Protein AF-A0A4Q2JXB4-F1 (afdb_monomer_lite)

Radius of gyration: 32.67 Å; chains: 1; bounding box: 104×64×124 Å

Organism: NCBI:txid2509433

pLDDT: mean 71.4, std 23.82, range [25.56, 98.44]

Sequence (332 aa):
MDVFGEQMRGKAMGSVQPKDYATPGPASSDEAEGASSCAPENAPAAHARRTWKHSLGIGAACFIVYLVVLEAFLAVPQFNDIVQVRPASAFGPVLGLFFGLPGILGCAAANLVSDILHEGATPFMLAGYFVIQIMYNGLPRWAWYAVNRKSARPYPRFDSASKTALYMALALVDSACVNMAVYLFVGASPESGPTFAMRGLNNVWMLLYVGLPLLYVLERSPLTPTAPHWIHVPYRNTTEANLTQRFVITFVVASALLLLGISLAIIFFASGDEESFQTVVYTMYFEVALLTLLFFPTHVRVPAFPGAPLHAPDRGACLRPANIHRTHGNRR

Foldseek 3Di:
DDDDDDDDDDDDDDDDDDDDDDDDDDDDDDDDDDDPPPPPPCPVVVVVVVVVVVLLVLLQVLLVVLLVQQVVQVPPDALDPQDRQRLSLQSLQLSCQFANPSNLLSNLVSVLVVCVVPVPDDPLVSVLSSVLSSQLSHVLNVQQCVVCVVPLASGQDQPDLVSVLSLLVSQLVSLVSSLVSVCVSVVDDPVCVVSSVNSSLSSSLSCQLVVLVVNHVVLQDPDGGDHPPSRPNDDDRDNDDDPRSCVSVVVSVVVVVVLVVQLVVQCVVVPPDSVSSVVSVVVSSVVVVVVCVVPVVPRPPPPPPPDDDPDDDDDDDDDDDDDDDDDDDDDD

Secondary structure (DSSP, 8-state):
----------------------------------------TTHHHHHHHHHHHHHHHHHHHHHHHHHHHHHHHHSSPPSSTT----GGGGHHHHHHHHH-HHHHHHHHHHHHHHHHHHS---HHHHHHHHHHHHHHHHHHHHHHHHHTTT-SS-SS--SSHHHHHHHHHHHHHHHHHHHHHHHHHHT--GGGHHHHHHHHHHHHHHIIIIIHHHHHHHHHSSPPP---TT--SPP----S--HHHHHHHHHHHHHHHHHHHHHHHHHHHSTT-HHHHHHHHHHHHHHHHHHHHHHSSSS---------------------------------

Structure (mmCIF, N/CA/C/O backbone):
data_AF-A0A4Q2JXB4-F1
#
_entry.id   AF-A0A4Q2JXB4-F1
#
loop_
_atom_site.group_PDB
_atom_site.id
_atom_site.type_symbol
_atom_site.label_atom_id
_atom_site.label_alt_id
_atom_site.label_comp_id
_atom_site.label_asym_id
_atom_site.label_entity_id
_atom_site.label_seq_id
_atom_site.pdbx_PDB_ins_code
_atom_site.Cartn_x
_atom_site.Cartn_y
_atom_site.Cartn_z
_atom_site.occupancy
_atom_site.B_iso_or_equiv
_atom_site.auth_seq_id
_atom_site.auth_comp_id
_atom_site.auth_asym_id
_atom_site.auth_atom_id
_atom_site.pdbx_PDB_model_num
ATOM 1 N N . MET A 1 1 ? -81.540 1.777 12.438 1.00 40.44 1 MET A N 1
ATOM 2 C CA . MET A 1 1 ? -81.241 0.437 11.889 1.00 40.44 1 MET A CA 1
ATOM 3 C C . MET A 1 1 ? -79.744 0.240 12.047 1.00 40.44 1 MET A C 1
ATOM 5 O O . MET A 1 1 ? -78.996 0.572 11.148 1.00 40.44 1 MET A O 1
ATOM 9 N N . ASP A 1 2 ? -79.214 0.038 13.244 1.00 30.44 2 ASP A N 1
ATOM 10 C CA . ASP A 1 2 ? -79.586 -0.919 14.288 1.00 30.44 2 ASP A CA 1
ATOM 11 C C . ASP A 1 2 ? -79.281 -2.375 13.892 1.00 30.44 2 ASP A C 1
ATOM 13 O O . ASP A 1 2 ? -79.859 -2.912 12.951 1.00 30.44 2 ASP A O 1
ATOM 17 N N . VAL A 1 3 ? -78.426 -2.952 14.740 1.00 33.16 3 VAL A N 1
ATOM 18 C CA . VAL A 1 3 ? -78.328 -4.338 15.216 1.00 33.16 3 VAL A CA 1
ATOM 19 C C . VAL A 1 3 ? -77.369 -5.362 14.568 1.00 33.16 3 VAL A C 1
ATOM 21 O O . VAL A 1 3 ? -77.441 -5.692 13.390 1.00 33.16 3 VAL A O 1
ATOM 24 N N . PHE A 1 4 ? -76.601 -5.948 15.504 1.00 36.69 4 PHE A N 1
ATOM 25 C CA . PHE A 1 4 ? -75.951 -7.267 15.591 1.00 36.69 4 PHE A CA 1
ATOM 26 C C . PHE A 1 4 ? -74.506 -7.406 15.074 1.00 36.69 4 PHE A C 1
ATOM 28 O O . PHE A 1 4 ? -74.219 -7.159 13.915 1.00 36.69 4 PHE A O 1
ATOM 35 N N . GLY A 1 5 ? -73.540 -7.871 15.874 1.00 30.23 5 GLY A N 1
ATOM 36 C CA . GLY A 1 5 ? -73.627 -8.400 17.235 1.00 30.23 5 GLY A CA 1
ATOM 37 C C . GLY A 1 5 ? -72.288 -8.978 17.705 1.00 30.23 5 GLY A C 1
ATOM 38 O O . GLY A 1 5 ? -71.522 -9.530 16.921 1.00 30.23 5 GLY A O 1
ATOM 39 N N . GLU A 1 6 ? -72.037 -8.813 18.999 1.00 35.06 6 GLU A N 1
ATOM 40 C CA . GLU A 1 6 ? -70.967 -9.411 19.792 1.00 35.06 6 GLU A CA 1
ATOM 41 C C . GLU A 1 6 ? -70.872 -10.937 19.666 1.00 35.06 6 GLU A C 1
ATOM 43 O O . GLU A 1 6 ? -71.874 -11.647 19.731 1.00 35.06 6 GLU A O 1
ATOM 48 N N . GLN A 1 7 ? -69.638 -11.440 19.702 1.00 33.81 7 GLN A N 1
ATOM 49 C CA . GLN A 1 7 ? -69.306 -12.697 20.373 1.00 33.81 7 GLN A CA 1
ATOM 50 C C . GLN A 1 7 ? -67.882 -12.521 20.941 1.00 33.81 7 GLN A C 1
ATOM 52 O O . GLN A 1 7 ? -66.911 -12.475 20.196 1.00 33.81 7 GLN A O 1
ATOM 57 N N . MET A 1 8 ? -67.713 -12.081 22.197 1.00 32.06 8 MET A N 1
ATOM 58 C CA . MET A 1 8 ? -67.674 -12.906 23.421 1.00 32.06 8 MET A CA 1
ATOM 59 C C . MET A 1 8 ? -66.764 -14.139 23.259 1.00 32.06 8 MET A C 1
ATOM 61 O O . MET A 1 8 ? -66.934 -14.903 22.324 1.00 32.06 8 MET A O 1
ATOM 65 N N . ARG A 1 9 ? -65.859 -14.528 24.158 1.00 30.69 9 ARG A N 1
ATOM 66 C CA . ARG A 1 9 ? -65.338 -14.044 25.444 1.00 30.69 9 ARG A CA 1
ATOM 67 C C . ARG A 1 9 ? -64.417 -15.188 25.908 1.00 30.69 9 ARG A C 1
ATOM 69 O O . ARG A 1 9 ? -64.818 -16.342 25.819 1.00 30.69 9 ARG A O 1
ATOM 76 N N . GLY A 1 10 ? -63.266 -14.881 26.501 1.00 28.75 10 GLY A N 1
ATOM 77 C CA . GLY A 1 10 ? -62.733 -15.680 27.615 1.00 28.75 10 GLY A CA 1
ATOM 78 C C . GLY A 1 10 ? -61.795 -16.861 27.318 1.00 28.75 10 GLY A C 1
ATOM 79 O O . GLY A 1 10 ? -62.208 -17.915 26.853 1.00 28.75 10 GLY A O 1
ATOM 80 N N . LYS A 1 11 ? -60.545 -16.706 27.770 1.00 32.72 11 LYS A N 1
ATOM 81 C CA . LYS A 1 11 ? -59.831 -17.598 28.715 1.00 32.72 11 LYS A CA 1
ATOM 82 C C . LYS A 1 11 ? -58.546 -16.856 29.122 1.00 32.72 11 LYS A C 1
ATOM 84 O O . LYS A 1 11 ? -57.650 -16.689 28.312 1.00 32.72 11 LYS A O 1
ATOM 89 N N . ALA A 1 12 ? -58.562 -16.076 30.201 1.00 30.56 12 ALA A N 1
ATOM 90 C CA . ALA A 1 12 ? -58.355 -16.497 31.592 1.00 30.56 12 ALA A CA 1
ATOM 91 C C . ALA A 1 12 ? -56.993 -17.180 31.833 1.00 30.56 12 ALA A C 1
ATOM 93 O O . ALA A 1 12 ? -56.796 -18.337 31.477 1.00 30.56 12 ALA A O 1
ATOM 94 N N . MET A 1 13 ? -56.096 -16.395 32.443 1.00 29.75 13 MET A N 1
ATOM 95 C CA . MET A 1 13 ? -55.191 -16.729 33.553 1.00 29.75 13 MET A CA 1
ATOM 96 C C . MET A 1 13 ? -54.871 -18.212 33.805 1.00 29.75 13 MET A C 1
ATOM 98 O O . MET A 1 13 ? -55.713 -18.975 34.266 1.00 29.75 13 MET A O 1
ATOM 102 N N . GLY A 1 14 ? -53.586 -18.542 33.672 1.00 28.73 14 GLY A N 1
ATOM 103 C CA . GLY A 1 14 ? -52.931 -19.633 34.386 1.00 28.73 14 GLY A CA 1
ATOM 104 C C . GLY A 1 14 ? -51.652 -19.097 35.022 1.00 28.73 14 GLY A C 1
ATOM 105 O O . GLY A 1 14 ? -50.653 -18.889 34.341 1.00 28.73 14 GLY A O 1
ATOM 106 N N . SER A 1 15 ? -51.720 -18.801 36.315 1.00 27.23 15 SER A N 1
ATOM 107 C CA . SER A 1 15 ? -50.607 -18.373 37.154 1.00 27.23 15 SER A CA 1
ATOM 108 C C . SER A 1 15 ? -50.092 -19.551 37.991 1.00 27.23 15 SER A C 1
ATOM 110 O O . SER A 1 15 ? -50.908 -20.363 38.417 1.00 27.23 15 SER A O 1
ATOM 112 N N . VAL A 1 16 ? -48.795 -19.509 38.339 1.00 28.69 16 VAL A N 1
ATOM 113 C CA . VAL A 1 16 ? -48.157 -20.127 39.529 1.00 28.69 16 VAL A CA 1
ATOM 114 C C . VAL A 1 16 ? -47.673 -21.593 39.383 1.00 28.69 16 VAL A C 1
ATOM 116 O O . VAL A 1 16 ? -48.451 -22.527 39.508 1.00 28.69 16 VAL A O 1
ATOM 119 N N . GLN A 1 17 ? -46.354 -21.816 39.229 1.00 29.78 17 GLN A N 1
ATOM 120 C CA . GLN A 1 17 ? -45.463 -22.059 40.384 1.00 29.78 17 GLN A CA 1
ATOM 121 C C . GLN A 1 17 ? -43.950 -22.020 40.051 1.00 29.78 17 GLN A C 1
ATOM 123 O O . GLN A 1 17 ? -43.549 -22.416 38.955 1.00 29.78 17 GLN A O 1
ATOM 128 N N . PRO A 1 18 ? -43.119 -21.538 40.999 1.00 32.41 18 PRO A N 1
ATOM 129 C CA . PRO A 1 18 ? -41.661 -21.464 40.911 1.00 32.41 18 PRO A CA 1
ATOM 130 C C . PRO A 1 18 ? -41.000 -22.761 41.412 1.00 32.41 18 PRO A C 1
ATOM 132 O O . PRO A 1 18 ? -41.516 -23.403 42.318 1.00 32.41 18 PRO A O 1
ATOM 135 N N . LYS A 1 19 ? -39.834 -23.128 40.867 1.00 31.22 19 LYS A N 1
ATOM 136 C CA . LYS A 1 19 ? -38.959 -24.144 41.474 1.00 31.22 19 LYS A CA 1
ATOM 137 C C . LYS A 1 19 ? -37.757 -23.473 42.136 1.00 31.22 19 LYS A C 1
ATOM 139 O O . LYS A 1 19 ? -36.834 -23.036 41.458 1.00 31.22 19 LYS A O 1
ATOM 144 N N . ASP A 1 20 ? -37.875 -23.354 43.452 1.00 28.36 20 ASP A N 1
ATOM 145 C CA . ASP A 1 20 ? -36.898 -23.683 44.493 1.00 28.36 20 ASP A CA 1
ATOM 146 C C . ASP A 1 20 ? -35.443 -23.216 44.335 1.00 28.36 20 ASP A C 1
ATOM 148 O O . ASP A 1 20 ? -34.612 -23.817 43.655 1.00 28.36 20 ASP A O 1
ATOM 152 N N . TYR A 1 21 ? -35.129 -22.182 45.119 1.00 30.33 21 TYR A N 1
ATOM 153 C CA . TYR A 1 21 ? -33.808 -21.940 45.689 1.00 30.33 21 TYR A CA 1
ATOM 154 C C . TYR A 1 21 ? -33.490 -23.011 46.741 1.00 30.33 21 TYR A C 1
ATOM 156 O O . TYR A 1 21 ? -34.297 -23.247 47.639 1.00 30.33 21 TYR A O 1
ATOM 164 N N . ALA A 1 22 ? -32.283 -23.578 46.703 1.00 30.78 22 ALA A N 1
ATOM 165 C CA . ALA A 1 22 ? -31.733 -24.343 47.818 1.00 30.78 22 ALA A CA 1
ATOM 166 C C . ALA A 1 22 ? -30.232 -24.067 47.995 1.00 30.78 22 ALA A C 1
ATOM 168 O O . ALA A 1 22 ? -29.416 -24.370 47.130 1.00 30.78 22 ALA A O 1
ATOM 169 N N . THR A 1 23 ? -29.881 -23.464 49.127 1.00 33.41 23 THR A N 1
ATOM 170 C CA . THR A 1 23 ? -28.639 -23.617 49.920 1.00 33.41 23 THR A CA 1
ATOM 171 C C . THR A 1 23 ? -28.840 -22.802 51.212 1.00 33.41 23 THR A C 1
ATOM 173 O O . THR A 1 23 ? -29.652 -21.874 51.172 1.00 33.41 23 THR A O 1
ATOM 176 N N . PRO A 1 24 ? -28.134 -23.042 52.342 1.00 40.19 24 PRO A N 1
ATOM 177 C CA . PRO A 1 24 ? -27.091 -24.040 52.646 1.00 40.19 24 PRO A CA 1
ATOM 178 C C . PRO A 1 24 ? -27.289 -24.785 54.003 1.00 40.19 24 PRO A C 1
ATOM 180 O O . PRO A 1 24 ? -28.141 -24.423 54.810 1.00 40.19 24 PRO A O 1
ATOM 183 N N . GLY A 1 25 ? -26.453 -25.789 54.302 1.00 25.56 25 GLY A N 1
ATOM 184 C CA . GLY A 1 25 ? -26.348 -26.413 55.635 1.00 25.56 25 GLY A CA 1
ATOM 185 C C . GLY A 1 25 ? -25.117 -27.334 55.779 1.00 25.56 25 GLY A C 1
ATOM 186 O O . GLY A 1 25 ? -24.629 -27.793 54.753 1.00 25.56 25 GLY A O 1
ATOM 187 N N . PRO A 1 26 ? -24.572 -27.550 56.997 1.00 39.06 26 PRO A N 1
ATOM 188 C CA . PRO A 1 26 ? -23.127 -27.446 57.270 1.00 39.06 26 PRO A CA 1
ATOM 189 C C . PRO A 1 26 ? -22.395 -28.755 57.656 1.00 39.06 26 PRO A C 1
ATOM 191 O O . PRO A 1 26 ? -23.029 -29.768 57.928 1.00 39.06 26 PRO A O 1
ATOM 194 N N . ALA A 1 27 ? -21.062 -28.615 57.806 1.00 28.70 27 ALA A N 1
ATOM 195 C CA . ALA A 1 27 ? -20.060 -29.525 58.404 1.00 28.70 27 ALA A CA 1
ATOM 196 C C . ALA A 1 27 ? -19.692 -30.766 57.556 1.00 28.70 27 ALA A C 1
ATOM 198 O O . ALA A 1 27 ? -20.553 -31.372 56.943 1.00 28.70 27 ALA A O 1
ATOM 199 N N . SER A 1 28 ? -18.434 -31.194 57.430 1.00 30.66 28 SER A N 1
ATOM 200 C CA . SER A 1 28 ? -17.301 -31.129 58.358 1.00 30.66 28 SER A CA 1
ATOM 201 C C . SER A 1 28 ? -15.945 -31.140 57.629 1.00 30.66 28 SER A C 1
ATOM 203 O O . SER A 1 28 ? -15.864 -31.315 56.418 1.00 30.66 28 SER A O 1
ATOM 205 N N . SER A 1 29 ? -14.906 -30.886 58.415 1.00 32.59 29 SER A N 1
ATOM 206 C CA . SER A 1 29 ? -13.508 -30.625 58.098 1.00 32.59 29 SER A CA 1
ATOM 207 C C . SER A 1 29 ? -12.685 -31.822 57.597 1.00 32.59 29 SER A C 1
ATOM 209 O O . SER A 1 29 ? -13.079 -32.973 57.754 1.00 32.59 29 SER A O 1
ATOM 211 N N . ASP A 1 30 ? -11.497 -31.450 57.105 1.00 32.06 30 ASP A N 1
ATOM 212 C CA . ASP A 1 30 ? -10.242 -32.212 57.033 1.00 32.06 30 ASP A CA 1
ATOM 213 C C . ASP A 1 30 ? -10.016 -33.089 55.794 1.00 32.06 30 ASP A C 1
ATOM 215 O O . ASP A 1 30 ? -10.491 -34.210 55.700 1.00 32.06 30 ASP A O 1
ATOM 219 N N . GLU A 1 31 ? -9.235 -32.562 54.842 1.00 35.16 31 GLU A N 1
ATOM 220 C CA . GLU A 1 31 ? -7.888 -33.081 54.549 1.00 35.16 31 GLU A CA 1
ATOM 221 C C . GLU A 1 31 ? -7.180 -32.168 53.535 1.00 35.16 31 GLU A C 1
ATOM 223 O O . GLU A 1 31 ? -7.596 -31.981 52.391 1.00 35.16 31 GLU A O 1
ATOM 228 N N . ALA A 1 32 ? -6.098 -31.548 54.000 1.00 38.28 32 ALA A N 1
ATOM 229 C CA . ALA A 1 32 ? -5.095 -30.935 53.155 1.00 38.28 32 ALA A CA 1
ATOM 230 C C . ALA A 1 32 ? -4.128 -32.033 52.710 1.00 38.28 32 ALA A C 1
ATOM 232 O O . ALA A 1 32 ? -3.401 -32.560 53.544 1.00 38.28 32 ALA A O 1
ATOM 233 N N . GLU A 1 33 ? -4.054 -32.323 51.413 1.00 32.06 33 GLU A N 1
ATOM 234 C CA . GLU A 1 33 ? -2.870 -32.964 50.846 1.00 32.06 33 GLU A CA 1
ATOM 235 C C . GLU A 1 33 ? -2.650 -32.530 49.395 1.00 32.06 33 GLU A C 1
ATOM 237 O O . GLU A 1 33 ? -3.577 -32.310 48.615 1.00 32.06 33 GLU A O 1
ATOM 242 N N . GLY A 1 34 ? -1.386 -32.254 49.090 1.00 40.34 34 GLY A N 1
ATOM 243 C CA . GLY A 1 34 ? -0.978 -31.399 47.993 1.00 40.34 34 GLY A CA 1
ATOM 244 C C . GLY A 1 34 ? -1.201 -31.983 46.602 1.00 40.34 34 GLY A C 1
ATOM 245 O O . GLY A 1 34 ? -0.765 -33.080 46.278 1.00 40.34 34 GLY A O 1
ATOM 246 N N . ALA A 1 35 ? -1.727 -31.141 45.720 1.00 33.41 35 ALA A N 1
ATOM 247 C CA . ALA A 1 35 ? -1.454 -31.214 44.296 1.00 33.41 35 ALA A CA 1
ATOM 248 C C . ALA A 1 35 ? -0.882 -29.862 43.865 1.00 33.41 35 ALA A C 1
ATOM 250 O O . ALA A 1 35 ? -1.592 -28.956 43.430 1.00 33.41 35 ALA A O 1
ATOM 251 N N . SER A 1 36 ? 0.436 -29.723 44.025 1.00 41.12 36 SER A N 1
ATOM 252 C CA . SER A 1 36 ? 1.229 -28.749 43.280 1.00 41.12 36 SER A CA 1
ATOM 253 C C . SER A 1 36 ? 1.016 -29.029 41.792 1.00 41.12 36 SER A C 1
ATOM 255 O O . SER A 1 36 ? 1.648 -29.917 41.219 1.00 41.12 36 SER A O 1
ATOM 257 N N . SER A 1 37 ? 0.078 -28.323 41.157 1.00 35.28 37 SER A N 1
ATOM 258 C CA . SER A 1 37 ? -0.015 -28.329 39.704 1.00 35.28 37 SER A CA 1
ATOM 259 C C . SER A 1 37 ? 1.146 -27.487 39.191 1.00 35.28 37 SER A C 1
ATOM 261 O O . SER A 1 37 ? 1.044 -26.264 39.067 1.00 35.28 37 SER A O 1
ATOM 263 N N . CYS A 1 38 ? 2.276 -28.139 38.933 1.00 41.59 38 CYS A N 1
ATOM 264 C CA . CYS A 1 38 ? 3.324 -27.586 38.096 1.00 41.59 38 CYS A CA 1
ATOM 265 C C . CYS A 1 38 ? 2.665 -27.095 36.802 1.00 41.59 38 CYS A C 1
ATOM 267 O O . CYS A 1 38 ? 2.253 -27.891 35.956 1.00 41.59 38 CYS A O 1
ATOM 269 N N . ALA A 1 39 ? 2.525 -25.776 36.664 1.00 49.78 39 ALA A N 1
ATOM 270 C CA . ALA A 1 39 ? 2.248 -25.172 35.375 1.00 49.78 39 ALA A CA 1
ATOM 271 C C . ALA A 1 39 ? 3.330 -25.686 34.413 1.00 49.78 39 ALA A C 1
ATOM 273 O O . ALA A 1 39 ? 4.510 -25.649 34.772 1.00 49.78 39 ALA A O 1
ATOM 274 N N . PRO A 1 40 ? 2.977 -26.223 33.234 1.00 51.12 40 PRO A N 1
ATOM 275 C CA . PRO A 1 40 ? 3.977 -26.835 32.386 1.00 51.12 40 PRO A CA 1
ATOM 276 C C . PRO A 1 40 ? 4.942 -25.743 31.932 1.00 51.12 40 PRO A C 1
ATOM 278 O O . PRO A 1 40 ? 4.550 -24.805 31.237 1.00 51.12 40 PRO A O 1
ATOM 281 N N . GLU A 1 41 ? 6.216 -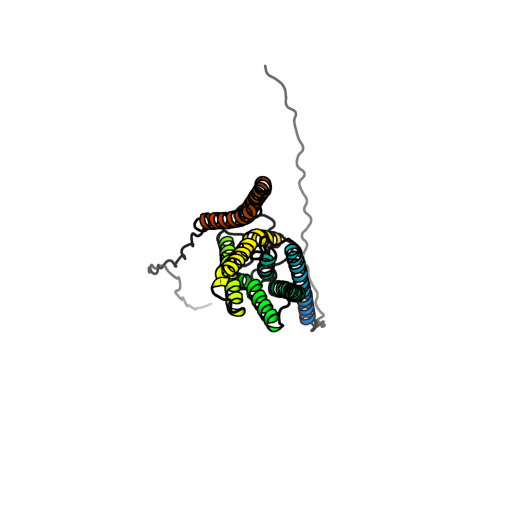25.909 32.281 1.00 50.91 41 GLU A N 1
ATOM 282 C CA . GLU A 1 41 ? 7.374 -25.104 31.857 1.00 50.91 41 GLU A CA 1
ATOM 283 C C . GLU A 1 41 ? 7.437 -24.919 30.320 1.00 50.91 41 GLU A C 1
ATOM 285 O O . GLU A 1 41 ? 8.047 -23.995 29.792 1.00 50.91 41 GLU A O 1
ATOM 290 N N . ASN A 1 42 ? 6.685 -25.744 29.585 1.00 53.53 42 ASN A N 1
ATOM 291 C CA . ASN A 1 42 ? 6.540 -25.737 28.134 1.00 53.53 42 ASN A CA 1
ATOM 292 C C . ASN A 1 42 ? 5.405 -24.849 27.577 1.00 53.53 42 ASN A C 1
ATOM 294 O O . ASN A 1 42 ? 5.306 -24.697 26.353 1.00 53.53 42 ASN A O 1
ATOM 298 N N . ALA A 1 43 ? 4.543 -24.257 28.412 1.00 57.34 43 ALA A N 1
ATOM 299 C CA . ALA A 1 43 ? 3.434 -23.407 27.959 1.00 57.34 43 ALA A CA 1
ATOM 300 C C . ALA A 1 43 ? 3.879 -22.167 27.145 1.00 57.34 43 ALA A C 1
ATOM 302 O O . ALA A 1 43 ? 3.286 -21.919 26.087 1.00 57.34 43 ALA A O 1
ATOM 303 N N . PRO A 1 44 ? 4.945 -21.429 27.528 1.00 64.94 44 PRO A N 1
ATOM 304 C CA . PRO A 1 44 ? 5.428 -20.281 26.754 1.00 64.94 44 PRO A CA 1
ATOM 305 C C . PRO A 1 44 ? 5.966 -20.706 25.382 1.00 64.94 44 PRO A C 1
ATOM 307 O O . PRO A 1 44 ? 5.663 -20.085 24.362 1.00 64.94 44 PRO A O 1
ATOM 310 N N . ALA A 1 45 ? 6.702 -21.821 25.335 1.00 64.75 45 ALA A N 1
ATOM 311 C CA . ALA A 1 45 ? 7.294 -22.359 24.112 1.00 64.75 45 ALA A CA 1
ATOM 312 C C . ALA A 1 45 ? 6.245 -22.941 23.146 1.00 64.75 45 ALA A C 1
ATOM 314 O O . ALA A 1 45 ? 6.421 -22.900 21.926 1.00 64.75 45 ALA A O 1
ATOM 315 N N . ALA A 1 46 ? 5.146 -23.500 23.657 1.00 59.47 46 ALA A N 1
ATOM 316 C CA . ALA A 1 46 ? 4.027 -23.963 22.837 1.00 59.47 46 ALA A CA 1
ATOM 317 C C . ALA A 1 46 ? 3.230 -22.787 22.244 1.00 59.47 46 ALA A C 1
ATOM 319 O O . ALA A 1 46 ? 2.896 -22.808 21.056 1.00 59.47 46 ALA A O 1
ATOM 320 N N . HIS A 1 47 ? 2.988 -21.736 23.034 1.00 61.94 47 HIS A N 1
ATOM 321 C CA . HIS A 1 47 ? 2.312 -20.524 22.570 1.00 61.94 47 HIS A CA 1
ATOM 322 C C . HIS A 1 47 ? 3.138 -19.783 21.507 1.00 61.94 47 HIS A C 1
ATOM 324 O O . HIS A 1 47 ? 2.613 -19.485 20.435 1.00 61.94 47 HIS A O 1
ATOM 330 N N . ALA A 1 48 ? 4.441 -19.597 21.744 1.00 64.62 48 ALA A N 1
ATOM 331 C CA . ALA A 1 48 ? 5.370 -18.973 20.799 1.00 64.62 48 ALA A CA 1
ATOM 332 C C . ALA A 1 48 ? 5.486 -19.744 19.470 1.00 64.62 48 ALA A C 1
ATOM 334 O O . ALA A 1 48 ? 5.503 -19.157 18.389 1.00 64.62 48 ALA A O 1
ATOM 335 N N . ARG A 1 49 ? 5.504 -21.084 19.516 1.00 65.25 49 ARG A N 1
ATOM 336 C CA . ARG A 1 49 ? 5.507 -21.910 18.295 1.00 65.25 49 ARG A CA 1
ATOM 337 C C . ARG A 1 49 ? 4.201 -21.794 17.514 1.00 65.25 49 ARG A C 1
ATOM 339 O O . ARG A 1 49 ? 4.225 -21.803 16.284 1.00 65.25 49 ARG A O 1
ATOM 346 N N . ARG A 1 50 ? 3.060 -21.682 18.200 1.00 75.38 50 ARG A N 1
ATOM 347 C CA . ARG A 1 50 ? 1.749 -21.512 17.557 1.00 75.38 50 ARG A CA 1
ATOM 348 C C . ARG A 1 50 ? 1.622 -20.142 16.892 1.00 75.38 50 ARG A C 1
ATOM 350 O O . ARG A 1 50 ? 1.158 -20.074 15.755 1.00 75.38 50 ARG A O 1
ATOM 357 N N . THR A 1 51 ? 2.070 -19.077 17.554 1.00 79.62 51 THR A N 1
ATOM 358 C CA . THR A 1 51 ? 2.076 -17.720 16.987 1.00 79.62 51 THR A CA 1
ATOM 359 C C . THR A 1 51 ? 3.040 -17.601 15.809 1.00 79.62 51 THR A C 1
ATOM 361 O O . THR A 1 51 ? 2.671 -17.015 14.794 1.00 79.62 51 THR A O 1
ATOM 364 N N . TRP A 1 52 ? 4.213 -18.239 15.873 1.00 82.56 52 TRP A N 1
ATOM 365 C CA . TRP A 1 52 ? 5.154 -18.293 14.750 1.00 82.56 52 TRP A CA 1
ATOM 366 C C . TRP A 1 52 ? 4.581 -19.013 13.524 1.00 82.56 52 TRP A C 1
ATOM 368 O O . TRP A 1 52 ? 4.620 -18.474 12.421 1.00 82.56 52 TRP A O 1
ATOM 378 N N . LYS A 1 53 ? 3.995 -20.206 13.698 1.00 88.25 53 LYS A N 1
ATOM 379 C CA . LYS A 1 53 ? 3.372 -20.956 12.590 1.00 88.25 53 LYS A CA 1
ATOM 380 C C . LYS A 1 53 ? 2.243 -20.168 11.927 1.00 88.25 53 LYS A C 1
ATOM 382 O O . LYS A 1 53 ? 2.147 -20.148 10.706 1.00 88.25 53 LYS A O 1
ATOM 387 N N . HIS A 1 54 ? 1.417 -19.498 12.727 1.00 88.69 54 HIS A N 1
ATOM 388 C CA . HIS A 1 54 ? 0.350 -18.640 12.219 1.00 88.69 54 HIS A CA 1
ATOM 389 C C . HIS A 1 54 ? 0.904 -17.438 11.438 1.00 88.69 54 HIS A C 1
ATOM 391 O O . HIS A 1 54 ? 0.458 -17.156 10.331 1.00 88.69 54 HIS A O 1
ATOM 397 N N . SER A 1 55 ? 1.926 -16.776 11.984 1.00 91.56 55 SER A N 1
ATOM 398 C CA . SER A 1 55 ? 2.647 -15.677 11.336 1.00 91.56 55 SER A CA 1
ATOM 399 C C . SER A 1 55 ? 3.251 -16.103 9.992 1.00 91.56 55 SER A C 1
ATOM 401 O O . SER A 1 55 ? 3.113 -15.392 9.001 1.00 91.56 55 SER A O 1
ATOM 403 N N . LEU A 1 56 ? 3.866 -17.287 9.935 1.00 93.88 56 LEU A N 1
ATOM 404 C CA . LEU A 1 56 ? 4.412 -17.853 8.703 1.00 93.88 56 LEU A CA 1
ATOM 405 C C . LEU A 1 56 ? 3.309 -18.166 7.684 1.00 93.88 56 LEU A C 1
ATOM 407 O O . LEU A 1 56 ? 3.459 -17.844 6.510 1.00 93.88 56 LEU A O 1
ATOM 411 N N . GLY A 1 57 ? 2.186 -18.736 8.134 1.00 96.00 57 GLY A N 1
ATOM 412 C CA . GLY A 1 57 ? 1.028 -19.011 7.282 1.00 96.00 57 GLY A CA 1
ATOM 413 C C . GLY A 1 57 ? 0.448 -17.746 6.646 1.00 96.00 57 GLY A C 1
ATOM 414 O O . GLY A 1 57 ? 0.184 -17.732 5.447 1.00 96.00 57 GLY A O 1
ATOM 415 N N . ILE A 1 58 ? 0.325 -16.657 7.413 1.00 96.19 58 ILE A N 1
ATOM 416 C CA . ILE A 1 58 ? -0.102 -15.356 6.875 1.00 96.19 58 ILE A CA 1
ATOM 417 C C . ILE A 1 58 ? 0.914 -14.822 5.864 1.00 96.19 58 ILE A C 1
ATOM 419 O O . ILE A 1 58 ? 0.520 -14.352 4.799 1.00 96.19 58 ILE A O 1
ATOM 423 N N . GLY A 1 59 ? 2.210 -14.896 6.181 1.00 97.38 59 GLY A N 1
ATOM 424 C CA . GLY A 1 59 ? 3.266 -14.449 5.273 1.00 97.38 59 GLY A CA 1
ATOM 425 C C . GLY A 1 59 ? 3.241 -15.203 3.944 1.00 97.38 59 GLY A C 1
ATOM 426 O O . GLY A 1 59 ? 3.280 -14.575 2.891 1.00 97.38 59 GLY A O 1
ATOM 427 N N . ALA A 1 60 ? 3.078 -16.528 3.986 1.00 97.75 60 ALA A N 1
ATOM 428 C CA . ALA A 1 60 ? 2.941 -17.366 2.798 1.00 97.75 60 ALA A CA 1
ATOM 429 C C . ALA A 1 60 ? 1.679 -17.026 1.988 1.00 97.75 60 ALA A C 1
ATOM 431 O O . ALA A 1 60 ? 1.743 -16.921 0.767 1.00 97.75 60 ALA A O 1
ATOM 432 N N . ALA A 1 61 ? 0.542 -16.790 2.648 1.00 97.06 61 ALA A N 1
ATOM 433 C CA . ALA A 1 61 ? -0.681 -16.373 1.963 1.00 97.06 61 ALA A CA 1
ATOM 434 C C . ALA A 1 61 ? -0.516 -15.006 1.276 1.00 97.06 61 ALA A C 1
ATOM 436 O O . ALA A 1 61 ? -0.897 -14.854 0.119 1.00 97.06 61 ALA A O 1
ATOM 437 N N . CYS A 1 62 ? 0.098 -14.031 1.956 1.00 97.81 62 CYS A N 1
ATOM 438 C CA . CYS A 1 62 ? 0.382 -12.717 1.377 1.00 97.81 62 CYS A CA 1
ATOM 439 C C . CYS A 1 62 ? 1.353 -12.819 0.195 1.00 97.81 62 CYS A C 1
ATOM 441 O O . CYS A 1 62 ? 1.121 -12.175 -0.821 1.00 97.81 62 CYS A O 1
ATOM 443 N N . PHE A 1 63 ? 2.389 -13.658 0.307 1.00 97.94 63 PHE A N 1
ATOM 444 C CA . PHE A 1 63 ? 3.316 -13.956 -0.786 1.00 97.94 63 PHE A CA 1
ATOM 445 C C . PHE A 1 63 ? 2.572 -14.482 -2.018 1.00 97.94 63 PHE A C 1
ATOM 447 O O . PHE A 1 63 ? 2.704 -13.917 -3.097 1.00 97.94 63 PHE A O 1
ATOM 454 N N . ILE A 1 64 ? 1.749 -15.524 -1.851 1.00 97.12 64 ILE A N 1
ATOM 455 C CA . ILE A 1 64 ? 1.029 -16.160 -2.964 1.00 97.12 64 ILE A CA 1
ATOM 456 C C . ILE A 1 64 ? 0.067 -15.169 -3.617 1.00 97.12 64 ILE A C 1
ATOM 458 O O . ILE A 1 64 ? 0.080 -15.021 -4.834 1.00 97.12 64 ILE A O 1
ATOM 462 N N . VAL A 1 65 ? -0.753 -14.476 -2.822 1.00 94.31 65 VAL A N 1
ATOM 463 C CA . VAL A 1 65 ? -1.737 -13.520 -3.349 1.00 94.31 65 VAL A CA 1
ATOM 464 C C . VAL A 1 65 ? -1.044 -12.385 -4.096 1.00 94.31 65 VAL A C 1
ATOM 466 O O . VAL A 1 65 ? -1.454 -12.056 -5.206 1.00 94.31 65 VAL A O 1
ATOM 469 N N . TYR A 1 66 ? 0.010 -11.807 -3.515 1.00 94.62 66 TYR A N 1
ATOM 470 C CA . TYR A 1 66 ? 0.757 -10.731 -4.157 1.00 94.62 66 TYR A CA 1
ATOM 471 C C . TYR A 1 66 ? 1.386 -11.197 -5.470 1.00 94.62 66 TYR A C 1
ATOM 473 O O . TYR A 1 66 ? 1.220 -10.523 -6.481 1.00 94.62 66 TYR A O 1
ATOM 481 N N . LEU A 1 67 ? 2.053 -12.357 -5.467 1.00 92.69 67 LEU A N 1
ATOM 482 C CA . LEU A 1 67 ? 2.709 -12.904 -6.653 1.00 92.69 67 LEU A CA 1
ATOM 483 C C . LEU A 1 67 ? 1.697 -13.190 -7.765 1.00 92.69 67 LEU A C 1
ATOM 485 O O . LEU A 1 67 ? 1.890 -12.740 -8.882 1.00 92.69 67 LEU A O 1
ATOM 489 N N . VAL A 1 68 ? 0.579 -13.857 -7.459 1.00 88.69 68 VAL A N 1
ATOM 490 C CA . VAL A 1 68 ? -0.466 -14.156 -8.454 1.00 88.69 68 VAL A CA 1
ATOM 491 C C . VAL A 1 68 ? -1.009 -12.880 -9.090 1.00 88.69 68 VAL A C 1
ATOM 493 O O . VAL A 1 68 ? -1.157 -12.822 -10.307 1.00 88.69 68 VAL A O 1
ATOM 496 N N . VAL A 1 69 ? -1.301 -11.853 -8.287 1.00 86.06 69 VAL A N 1
ATOM 497 C CA . VAL A 1 69 ? -1.790 -10.571 -8.810 1.00 86.06 69 VAL A CA 1
ATOM 498 C C . VAL A 1 69 ? -0.707 -9.890 -9.642 1.00 86.06 69 VAL A C 1
ATOM 500 O O . VAL A 1 69 ? -1.000 -9.422 -10.736 1.00 86.06 69 VAL A O 1
ATOM 503 N N . LEU A 1 70 ? 0.534 -9.845 -9.158 1.00 86.81 70 LEU A N 1
ATOM 504 C CA . LEU A 1 70 ? 1.648 -9.242 -9.882 1.00 86.81 70 LEU A CA 1
ATOM 505 C C . LEU A 1 70 ? 1.839 -9.902 -11.251 1.00 86.81 70 LEU A C 1
ATOM 507 O O . LEU A 1 70 ? 1.734 -9.214 -12.259 1.00 86.81 70 LEU A O 1
ATOM 511 N N . GLU A 1 71 ? 2.012 -11.220 -11.289 1.00 83.94 71 GLU A N 1
ATOM 512 C CA . GLU A 1 71 ? 2.223 -11.995 -12.517 1.00 83.94 71 GLU A CA 1
ATOM 513 C C . GLU A 1 71 ? 1.046 -11.868 -13.494 1.00 83.94 71 GLU A C 1
ATOM 515 O O . GLU A 1 71 ? 1.241 -11.664 -14.692 1.00 83.94 71 GLU A O 1
ATOM 520 N N . ALA A 1 72 ? -0.196 -11.903 -12.994 1.00 77.25 72 ALA A N 1
ATOM 521 C CA . ALA A 1 72 ? -1.380 -11.741 -13.835 1.00 77.25 72 ALA A CA 1
ATOM 522 C C . ALA A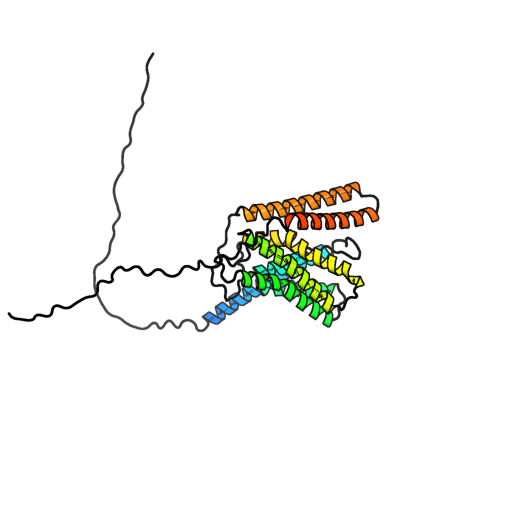 1 72 ? -1.410 -10.383 -14.553 1.00 77.25 72 ALA A C 1
ATOM 524 O O . ALA A 1 72 ? -1.823 -10.314 -15.708 1.00 77.25 72 ALA A O 1
ATOM 525 N N . PHE A 1 73 ? -0.967 -9.310 -13.890 1.00 74.38 73 PHE A N 1
ATOM 526 C CA . PHE A 1 73 ? -0.908 -7.974 -14.488 1.00 74.38 73 PHE A CA 1
ATOM 527 C C . PHE A 1 73 ? 0.393 -7.703 -15.251 1.00 74.38 73 PHE A C 1
ATOM 529 O O . PHE A 1 73 ? 0.400 -6.837 -16.124 1.00 74.38 73 PHE A O 1
ATOM 536 N N . LEU A 1 74 ? 1.465 -8.457 -14.991 1.00 72.31 74 LEU A N 1
ATOM 537 C CA . LEU A 1 74 ? 2.646 -8.469 -15.854 1.00 72.31 74 LEU A CA 1
ATOM 538 C C . LEU A 1 74 ? 2.337 -9.087 -17.224 1.00 72.31 74 LEU A C 1
ATOM 540 O O . LEU A 1 74 ? 2.876 -8.627 -18.226 1.00 72.31 74 LEU A O 1
ATOM 544 N N . ALA A 1 75 ? 1.429 -10.066 -17.276 1.00 63.56 75 ALA A N 1
ATOM 545 C CA . ALA A 1 75 ? 0.985 -10.708 -18.513 1.00 63.56 75 ALA A CA 1
ATOM 546 C C . ALA A 1 75 ? 0.050 -9.840 -19.384 1.00 63.56 75 ALA A C 1
ATOM 548 O O . ALA A 1 75 ? -0.207 -10.191 -20.537 1.00 63.56 75 ALA A O 1
ATOM 549 N N . VAL A 1 76 ? -0.478 -8.725 -18.862 1.00 59.16 76 VAL A N 1
A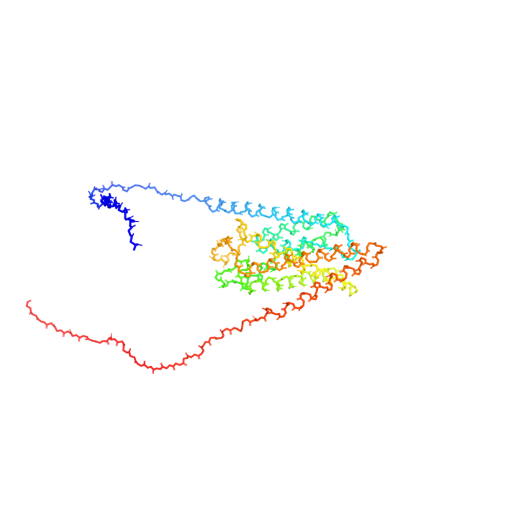TOM 550 C CA . VAL A 1 76 ? -1.301 -7.788 -19.644 1.00 59.16 76 VAL A CA 1
ATOM 551 C C . VAL A 1 76 ? -0.374 -6.887 -20.476 1.00 59.16 76 VAL A C 1
ATOM 553 O O . VAL A 1 76 ? 0.534 -6.285 -19.895 1.00 59.16 76 VAL A O 1
ATOM 556 N N . PRO A 1 77 ? -0.587 -6.759 -21.805 1.00 50.22 77 PRO A N 1
ATOM 557 C CA . PRO A 1 77 ? 0.237 -5.915 -22.669 1.00 50.22 77 PRO A CA 1
ATOM 558 C C . PRO A 1 77 ? 0.374 -4.495 -22.114 1.00 50.22 77 PRO A C 1
ATOM 560 O O . PRO A 1 77 ? -0.609 -3.890 -21.678 1.00 50.22 77 PRO A O 1
ATOM 563 N N . GLN A 1 78 ? 1.602 -3.974 -22.109 1.00 53.31 78 GLN A N 1
ATOM 564 C CA . GLN A 1 78 ? 1.887 -2.625 -21.629 1.00 53.31 78 GLN A CA 1
ATOM 565 C C . GLN A 1 78 ? 1.142 -1.593 -22.490 1.00 53.31 78 GLN A C 1
ATOM 567 O O . GLN A 1 78 ? 1.076 -1.719 -23.709 1.00 53.31 78 GLN A O 1
ATOM 572 N N . PHE A 1 79 ? 0.569 -0.567 -21.854 1.00 45.16 79 PHE A N 1
ATOM 573 C CA . PHE A 1 79 ? -0.196 0.481 -22.545 1.00 45.16 79 PHE A CA 1
ATOM 574 C C . PHE A 1 79 ? 0.709 1.414 -23.377 1.00 45.16 79 PHE A C 1
ATOM 576 O O . PHE A 1 79 ? 0.230 2.120 -24.260 1.00 45.16 79 PHE A O 1
ATOM 583 N N . ASN A 1 80 ? 2.007 1.432 -23.063 1.00 41.59 80 ASN A N 1
ATOM 584 C CA . ASN A 1 80 ? 3.123 2.090 -23.745 1.00 41.59 80 ASN A CA 1
ATOM 585 C C . ASN A 1 80 ? 4.418 1.456 -23.180 1.00 41.59 80 ASN A C 1
ATOM 587 O O . ASN A 1 80 ? 4.388 0.994 -22.034 1.00 41.59 80 ASN A O 1
ATOM 591 N N . ASP A 1 81 ? 5.551 1.526 -23.884 1.00 45.53 81 ASP A N 1
ATOM 592 C CA . ASP A 1 81 ? 6.895 1.127 -23.406 1.00 45.53 81 ASP A CA 1
ATOM 593 C C . ASP A 1 81 ? 7.310 1.818 -22.082 1.00 45.53 81 ASP A C 1
ATOM 595 O O . ASP A 1 81 ? 8.313 1.472 -21.458 1.00 45.53 81 ASP A O 1
ATOM 599 N N . ILE A 1 82 ? 6.535 2.817 -21.637 1.00 44.03 82 ILE A N 1
ATOM 600 C CA . ILE A 1 82 ? 6.805 3.673 -20.476 1.00 44.03 82 ILE A CA 1
ATOM 601 C C . ILE A 1 82 ? 5.859 3.389 -19.287 1.00 44.03 82 ILE A C 1
ATOM 603 O O . ILE A 1 82 ? 6.222 3.665 -18.141 1.00 44.03 82 ILE A O 1
ATOM 607 N N . VAL A 1 83 ? 4.644 2.852 -19.502 1.00 51.06 83 VAL A N 1
ATOM 608 C CA . VAL A 1 83 ? 3.599 2.801 -18.453 1.00 51.06 83 VAL A CA 1
ATOM 609 C C . VAL A 1 83 ? 2.902 1.443 -18.391 1.00 51.06 83 VAL A C 1
ATOM 611 O O . VAL A 1 83 ? 1.996 1.132 -19.165 1.00 51.06 83 VAL A O 1
ATOM 614 N N . GLN A 1 84 ? 3.274 0.655 -17.382 1.00 63.28 84 GLN A N 1
ATOM 615 C CA . GLN A 1 84 ? 2.547 -0.542 -16.974 1.00 63.28 84 GLN A CA 1
ATOM 616 C C . GLN A 1 84 ? 1.672 -0.223 -15.757 1.00 63.28 84 GLN A C 1
ATOM 618 O O . GLN A 1 84 ? 2.179 0.167 -14.702 1.00 63.28 84 GLN A O 1
ATOM 623 N N . VAL A 1 85 ? 0.356 -0.410 -15.884 1.00 66.19 85 VAL A N 1
ATOM 624 C CA . VAL A 1 85 ? -0.566 -0.341 -14.742 1.00 66.19 85 VAL A CA 1
ATOM 625 C C . VAL A 1 85 ? -0.281 -1.538 -13.839 1.00 66.19 85 VAL A C 1
ATOM 627 O O . VAL A 1 85 ? -0.334 -2.679 -14.292 1.00 66.19 85 VAL A O 1
ATOM 630 N N . ARG A 1 86 ? 0.032 -1.300 -12.560 1.00 75.62 86 ARG A N 1
ATOM 631 C CA . ARG A 1 86 ? 0.418 -2.368 -11.614 1.00 75.62 86 ARG A CA 1
ATOM 632 C C . ARG A 1 86 ? -0.512 -2.418 -10.402 1.00 75.62 86 ARG A C 1
ATOM 634 O O . ARG A 1 86 ? -0.126 -1.917 -9.348 1.00 75.62 86 ARG A O 1
ATOM 641 N N . PRO A 1 87 ? -1.692 -3.059 -10.490 1.00 78.19 87 PRO A N 1
ATOM 642 C CA . PRO A 1 87 ? -2.626 -3.199 -9.365 1.00 78.19 87 PRO A CA 1
ATOM 643 C C . PRO A 1 87 ? -2.027 -3.870 -8.127 1.00 78.19 87 PRO A C 1
ATOM 645 O O . PRO A 1 87 ? -2.428 -3.567 -7.002 1.00 78.19 87 PRO A O 1
ATOM 648 N N . ALA A 1 88 ? -1.018 -4.726 -8.320 1.00 85.44 88 ALA A N 1
ATOM 649 C CA . ALA A 1 88 ? -0.262 -5.350 -7.238 1.00 85.44 88 ALA A CA 1
ATOM 650 C C . ALA A 1 88 ? 0.384 -4.333 -6.276 1.00 85.44 88 ALA A C 1
ATOM 652 O O . ALA A 1 88 ? 0.570 -4.650 -5.100 1.00 85.44 88 ALA A O 1
ATOM 653 N N . SER A 1 89 ? 0.667 -3.096 -6.713 1.00 88.50 89 SER A N 1
ATOM 654 C CA . SER A 1 89 ? 1.279 -2.074 -5.851 1.00 88.50 89 SER A CA 1
ATOM 655 C C . SER A 1 89 ? 0.412 -1.703 -4.645 1.00 88.50 89 SER A C 1
ATOM 657 O O . SER A 1 89 ? 0.949 -1.325 -3.611 1.00 88.50 89 SER A O 1
ATOM 659 N N . ALA A 1 90 ? -0.909 -1.904 -4.707 1.00 93.62 90 ALA A N 1
ATOM 660 C CA . ALA A 1 90 ? -1.794 -1.675 -3.567 1.00 93.62 90 ALA A CA 1
ATOM 661 C C . ALA A 1 90 ? -1.718 -2.772 -2.494 1.00 93.62 90 ALA A C 1
ATOM 663 O O . ALA A 1 90 ? -1.957 -2.513 -1.313 1.00 93.62 90 ALA A O 1
ATOM 664 N N . PHE A 1 91 ? -1.422 -4.010 -2.896 1.00 95.69 91 PHE A N 1
ATOM 665 C CA . PHE A 1 91 ? -1.533 -5.175 -2.020 1.00 95.69 91 PHE A CA 1
ATOM 666 C C . PHE A 1 91 ? -0.481 -5.144 -0.919 1.00 95.69 91 PHE A C 1
ATOM 668 O O . PHE A 1 91 ? -0.815 -5.355 0.242 1.00 95.69 91 PHE A O 1
ATOM 675 N N . GLY A 1 92 ? 0.768 -4.834 -1.262 1.00 96.94 92 GLY A N 1
ATOM 676 C CA . GLY A 1 92 ? 1.872 -4.791 -0.304 1.00 96.94 92 GLY A CA 1
ATOM 677 C C . GLY A 1 92 ? 1.598 -3.867 0.893 1.00 96.94 92 GLY A C 1
ATOM 678 O O . GLY A 1 92 ? 1.572 -4.349 2.030 1.00 96.94 92 GLY A O 1
ATOM 679 N N . PRO A 1 93 ? 1.308 -2.575 0.665 1.00 97.94 93 PRO A N 1
ATOM 680 C CA . PRO A 1 93 ? 0.982 -1.634 1.734 1.00 97.94 93 PRO A CA 1
ATOM 681 C C . PRO A 1 93 ? -0.281 -1.994 2.527 1.00 97.94 93 PRO A C 1
ATOM 683 O O . PRO A 1 93 ? -0.292 -1.883 3.755 1.00 97.94 93 PRO A O 1
ATOM 686 N N . VAL A 1 94 ? -1.347 -2.475 1.876 1.00 98.12 94 VAL A N 1
ATOM 687 C CA . VAL A 1 94 ? -2.603 -2.826 2.568 1.00 98.12 94 VAL A CA 1
ATOM 688 C C . VAL A 1 94 ? -2.462 -4.098 3.402 1.00 98.12 94 VAL A C 1
ATOM 690 O O . VAL A 1 94 ? -2.877 -4.129 4.565 1.00 98.12 94 VAL A O 1
ATOM 693 N N . LEU A 1 95 ? -1.841 -5.141 2.850 1.00 98.19 95 LEU A N 1
ATOM 694 C CA . LEU A 1 95 ? -1.570 -6.383 3.571 1.00 98.19 95 LEU A CA 1
ATOM 695 C C . LEU A 1 95 ? -0.546 -6.150 4.687 1.00 98.19 95 LEU A C 1
ATOM 697 O O . LEU A 1 95 ? -0.700 -6.707 5.772 1.00 98.19 95 LEU A O 1
ATOM 701 N N . GLY A 1 96 ? 0.448 -5.282 4.489 1.00 98.00 96 GLY A N 1
ATOM 702 C CA . GLY A 1 96 ? 1.376 -4.866 5.542 1.00 98.00 96 GLY A CA 1
ATOM 703 C C . GLY A 1 96 ? 0.697 -4.073 6.664 1.00 98.00 96 GLY A C 1
ATOM 704 O O . GLY A 1 96 ? 0.929 -4.334 7.852 1.00 98.00 96 GLY A O 1
ATOM 705 N N . LEU A 1 97 ? -0.213 -3.161 6.318 1.00 98.00 97 LEU A N 1
ATOM 706 C CA . LEU A 1 97 ? -1.040 -2.421 7.271 1.00 98.00 97 LEU A CA 1
ATOM 707 C C . LEU A 1 97 ? -1.909 -3.364 8.118 1.00 98.00 97 LEU A C 1
ATOM 709 O O . LEU A 1 97 ? -1.923 -3.236 9.346 1.00 98.00 97 LEU A O 1
ATOM 713 N N . PHE A 1 98 ? -2.581 -4.330 7.488 1.00 97.44 98 PHE A N 1
ATOM 714 C CA . PHE A 1 98 ? -3.519 -5.235 8.156 1.00 97.44 98 PHE A CA 1
ATOM 715 C C . PHE A 1 98 ? -2.822 -6.385 8.905 1.00 97.44 98 PHE A C 1
ATOM 717 O O . PHE A 1 98 ? -3.088 -6.609 10.085 1.00 97.44 98 PHE A O 1
ATOM 724 N N . PHE A 1 99 ? -1.894 -7.095 8.262 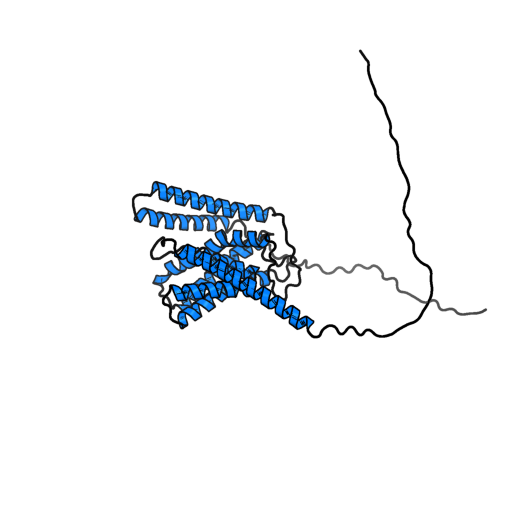1.00 97.31 99 PHE A N 1
ATOM 725 C CA . PHE A 1 99 ? -1.253 -8.302 8.801 1.00 97.31 99 PHE A CA 1
ATOM 726 C C . PHE A 1 99 ? 0.106 -8.067 9.459 1.00 97.31 99 PHE A C 1
ATOM 728 O O . PHE A 1 99 ? 0.614 -8.958 10.142 1.00 97.31 99 PHE A O 1
ATOM 735 N N . GLY A 1 100 ? 0.696 -6.884 9.311 1.00 96.62 100 GLY A N 1
ATOM 736 C CA . GLY A 1 100 ? 1.974 -6.538 9.923 1.00 96.62 100 GLY A CA 1
ATOM 737 C C . GLY A 1 100 ? 3.183 -7.134 9.231 1.00 96.62 100 GLY A C 1
ATOM 738 O O . GLY A 1 100 ? 3.190 -7.279 8.014 1.00 96.62 100 GLY A O 1
ATOM 739 N N . LEU A 1 101 ? 4.220 -7.454 10.014 1.00 96.69 101 LEU A N 1
ATOM 740 C CA . LEU A 1 101 ? 5.483 -7.986 9.487 1.00 96.69 101 LEU A CA 1
ATOM 741 C C . LEU A 1 101 ? 5.288 -9.186 8.541 1.00 96.69 101 LEU A C 1
ATOM 743 O O . LEU A 1 101 ? 5.928 -9.187 7.494 1.00 96.69 101 LEU A O 1
ATOM 747 N N . PRO A 1 102 ? 4.382 -10.147 8.813 1.00 97.38 102 PRO A N 1
ATOM 748 C CA . PRO A 1 102 ? 4.060 -11.207 7.857 1.00 97.38 102 PRO A CA 1
ATOM 749 C C . PRO A 1 102 ? 3.619 -10.702 6.485 1.00 97.38 102 PRO A C 1
ATOM 751 O O . PRO A 1 102 ? 4.129 -11.174 5.474 1.00 97.38 102 PRO A O 1
ATOM 754 N N . GLY A 1 103 ? 2.708 -9.727 6.445 1.00 97.94 103 GLY A N 1
ATOM 755 C CA . GLY A 1 103 ? 2.233 -9.139 5.192 1.00 97.94 103 GLY A CA 1
ATOM 756 C C . GLY A 1 103 ? 3.330 -8.358 4.473 1.00 97.94 103 GLY A C 1
ATOM 757 O O . GLY A 1 103 ? 3.509 -8.527 3.269 1.00 97.94 103 GLY A O 1
ATOM 758 N N . ILE A 1 104 ? 4.112 -7.575 5.225 1.00 98.44 104 ILE A N 1
ATOM 759 C CA . ILE A 1 104 ? 5.238 -6.780 4.711 1.00 98.44 104 ILE A CA 1
ATOM 760 C C . ILE A 1 104 ? 6.265 -7.680 4.024 1.00 98.44 104 ILE A C 1
ATOM 762 O O . ILE A 1 104 ? 6.610 -7.450 2.865 1.00 98.44 104 ILE A O 1
ATOM 766 N N . LEU A 1 105 ? 6.734 -8.704 4.740 1.00 98.31 105 LEU A N 1
ATOM 767 C CA . LEU A 1 105 ? 7.783 -9.603 4.268 1.00 98.31 105 LEU A CA 1
ATOM 768 C C . LEU A 1 105 ? 7.272 -10.555 3.188 1.00 98.31 105 LEU A C 1
ATOM 770 O O . LEU A 1 105 ? 7.988 -10.793 2.224 1.00 98.31 105 LEU A O 1
ATOM 774 N N . GLY A 1 106 ? 6.040 -11.057 3.312 1.00 98.12 106 GLY A N 1
ATOM 775 C CA . GLY A 1 106 ? 5.431 -11.923 2.303 1.00 98.12 106 GLY A CA 1
ATOM 776 C C . GLY A 1 106 ? 5.328 -11.234 0.944 1.00 98.12 106 GLY A C 1
ATOM 777 O O . GLY A 1 106 ? 5.798 -11.774 -0.053 1.00 98.12 106 GLY A O 1
ATOM 778 N N . CYS A 1 107 ? 4.797 -10.008 0.908 1.00 98.19 107 CYS A N 1
ATOM 779 C CA . CYS A 1 107 ? 4.686 -9.247 -0.340 1.00 98.19 107 CYS A CA 1
ATOM 780 C C . CYS A 1 107 ? 6.058 -8.805 -0.875 1.00 98.19 107 CYS A C 1
ATOM 782 O O . CYS A 1 107 ? 6.282 -8.839 -2.079 1.00 98.19 107 CYS A O 1
ATOM 784 N N . ALA A 1 108 ? 6.998 -8.425 0.000 1.00 98.06 108 ALA A N 1
ATOM 785 C CA . ALA A 1 108 ? 8.347 -8.057 -0.431 1.00 98.06 108 ALA A CA 1
ATOM 786 C C . ALA A 1 108 ? 9.111 -9.246 -1.031 1.00 98.06 108 ALA A C 1
ATOM 788 O O . ALA A 1 108 ? 9.780 -9.097 -2.049 1.00 98.06 108 ALA A O 1
ATOM 789 N N . ALA A 1 109 ? 8.978 -10.434 -0.436 1.00 98.00 109 ALA A N 1
ATOM 790 C CA . ALA A 1 109 ? 9.579 -11.653 -0.963 1.00 98.00 109 ALA A CA 1
ATOM 791 C C . ALA A 1 109 ? 8.957 -12.057 -2.306 1.00 98.00 109 ALA A C 1
ATOM 793 O O . ALA A 1 109 ? 9.678 -12.498 -3.194 1.00 98.00 109 ALA A O 1
ATOM 794 N N . ALA A 1 110 ? 7.644 -11.875 -2.477 1.00 96.69 110 ALA A N 1
ATOM 795 C CA . ALA A 1 110 ? 6.978 -12.120 -3.753 1.00 96.69 110 ALA A CA 1
ATOM 796 C C . ALA A 1 110 ? 7.491 -11.180 -4.851 1.00 96.69 110 ALA A C 1
ATOM 798 O O . ALA A 1 110 ? 7.817 -11.649 -5.938 1.00 96.69 110 ALA A O 1
ATOM 799 N N . ASN A 1 111 ? 7.642 -9.884 -4.550 1.00 95.00 111 ASN A N 1
ATOM 800 C CA . ASN A 1 111 ? 8.232 -8.940 -5.499 1.00 95.00 111 ASN A CA 1
ATOM 801 C C . ASN A 1 111 ? 9.667 -9.334 -5.869 1.00 95.00 111 ASN A C 1
ATOM 803 O O . ASN A 1 111 ? 9.988 -9.397 -7.044 1.00 95.00 111 ASN A O 1
ATOM 807 N N . LEU A 1 112 ? 10.498 -9.693 -4.884 1.00 95.94 112 LEU A N 1
ATOM 808 C CA . LEU A 1 112 ? 11.869 -10.148 -5.132 1.00 95.94 112 LEU A CA 1
ATOM 809 C C . LEU A 1 112 ? 11.921 -11.375 -6.055 1.00 95.94 112 LEU A C 1
ATOM 811 O O . LEU A 1 112 ? 12.774 -11.442 -6.935 1.00 95.94 112 LEU A O 1
ATOM 815 N N . VAL A 1 113 ? 11.025 -12.348 -5.864 1.00 95.44 113 VAL A N 1
ATOM 816 C CA . VAL A 1 113 ? 10.938 -13.522 -6.748 1.00 95.44 113 VAL A CA 1
ATOM 817 C C . VAL A 1 113 ? 10.560 -13.104 -8.167 1.00 95.44 113 VAL A C 1
ATOM 819 O O . VAL A 1 113 ? 11.210 -13.551 -9.106 1.00 95.44 113 VAL A O 1
ATOM 822 N N . SER A 1 114 ? 9.577 -12.218 -8.329 1.00 91.38 114 SER A N 1
ATOM 823 C CA . SER A 1 114 ? 9.223 -11.669 -9.643 1.00 91.38 114 SER A CA 1
ATOM 824 C C . SER A 1 114 ? 10.403 -10.937 -10.295 1.00 91.38 114 SER A C 1
ATOM 826 O O . SER A 1 114 ? 10.674 -11.159 -11.473 1.00 91.38 114 SER A O 1
ATOM 828 N N . ASP A 1 115 ? 11.142 -10.115 -9.545 1.00 90.62 115 ASP A N 1
ATOM 829 C CA . ASP A 1 115 ? 12.295 -9.362 -10.060 1.00 90.62 115 ASP A CA 1
ATOM 830 C C . ASP A 1 115 ? 13.423 -10.305 -10.525 1.00 90.62 115 ASP A C 1
ATOM 832 O O . ASP A 1 115 ? 14.051 -10.067 -11.556 1.00 90.62 115 ASP A O 1
ATOM 836 N N . ILE A 1 116 ? 13.649 -11.417 -9.810 1.00 92.81 116 ILE A N 1
ATOM 837 C CA . ILE A 1 116 ? 14.602 -12.469 -10.209 1.00 92.81 116 ILE A CA 1
ATOM 838 C C . ILE A 1 116 ? 14.188 -13.127 -11.532 1.00 92.81 116 ILE A C 1
ATOM 840 O O . ILE A 1 116 ? 15.051 -13.455 -12.345 1.00 92.81 116 ILE A O 1
ATOM 844 N N . LEU A 1 117 ? 12.887 -13.344 -11.739 1.00 89.31 117 LEU A N 1
ATOM 845 C CA . LEU A 1 117 ? 12.366 -14.017 -12.930 1.00 89.31 117 LEU A CA 1
ATOM 846 C C . LEU A 1 117 ? 12.360 -13.114 -14.172 1.00 89.31 117 LEU A C 1
ATOM 848 O O . LEU A 1 117 ? 12.530 -13.627 -15.277 1.00 89.31 117 LEU A O 1
ATOM 852 N N . HIS A 1 118 ? 12.193 -11.797 -14.002 1.00 81.62 118 HIS A N 1
ATOM 853 C CA . HIS A 1 118 ? 11.889 -10.890 -15.115 1.00 81.62 118 HIS A CA 1
ATOM 854 C C . HIS A 1 118 ? 12.917 -9.781 -15.367 1.00 81.62 118 HIS A C 1
ATOM 856 O O . HIS A 1 118 ? 13.088 -9.384 -16.517 1.00 81.62 118 HIS A O 1
ATOM 862 N N . GLU A 1 119 ? 13.599 -9.251 -14.347 1.00 70.00 119 GLU A N 1
ATOM 863 C CA . GLU A 1 119 ? 14.300 -7.962 -14.490 1.00 70.00 119 GLU A CA 1
ATOM 864 C C . GLU A 1 119 ? 15.804 -8.070 -14.797 1.00 70.00 119 GLU A C 1
ATOM 866 O O . GLU A 1 119 ? 16.469 -7.047 -14.941 1.00 70.00 119 GLU A O 1
ATOM 871 N N . GLY A 1 120 ? 16.377 -9.275 -14.924 1.00 70.00 120 GLY A N 1
ATOM 872 C CA . GLY A 1 120 ? 17.808 -9.450 -15.242 1.00 70.00 120 GLY A CA 1
ATOM 873 C C . GLY A 1 120 ? 18.753 -8.685 -14.296 1.00 70.00 120 GLY A C 1
ATOM 874 O O . GLY A 1 120 ? 19.878 -8.344 -14.664 1.00 70.00 120 GLY A O 1
ATOM 875 N N . ALA A 1 121 ? 18.271 -8.359 -13.094 1.00 81.50 121 ALA A N 1
ATOM 876 C CA . ALA A 1 121 ? 18.884 -7.399 -12.195 1.00 81.50 121 ALA A CA 1
ATOM 877 C C . ALA A 1 121 ? 20.106 -7.988 -11.479 1.00 81.50 121 ALA A C 1
ATOM 879 O O . ALA A 1 121 ? 20.165 -9.173 -11.144 1.00 81.50 121 ALA A O 1
ATOM 880 N N . THR A 1 122 ? 21.094 -7.137 -11.192 1.00 89.56 122 THR A N 1
ATOM 881 C CA . THR A 1 122 ? 22.253 -7.553 -10.393 1.00 89.56 122 THR A CA 1
ATOM 882 C C . THR A 1 122 ? 21.831 -7.869 -8.951 1.00 89.56 122 THR A C 1
ATOM 884 O O . THR A 1 122 ? 20.854 -7.299 -8.456 1.00 89.56 122 THR A O 1
ATOM 887 N N . PRO A 1 123 ? 22.586 -8.701 -8.206 1.00 91.94 123 PRO A N 1
ATOM 888 C CA . PRO A 1 123 ? 22.281 -8.981 -6.800 1.00 91.94 123 PRO A CA 1
ATOM 889 C C . PRO A 1 123 ? 22.158 -7.723 -5.924 1.00 91.94 123 PRO A C 1
ATOM 891 O O . PRO A 1 123 ? 21.346 -7.686 -5.003 1.00 91.94 123 PRO A O 1
ATOM 894 N N . PHE A 1 124 ? 22.933 -6.676 -6.228 1.00 91.81 124 PHE A N 1
ATOM 895 C CA . PHE A 1 124 ? 22.843 -5.387 -5.540 1.00 91.81 124 PHE A CA 1
ATOM 896 C C . PHE A 1 124 ? 21.506 -4.682 -5.809 1.00 91.81 124 PHE A C 1
ATOM 898 O O . PHE A 1 124 ? 20.865 -4.205 -4.874 1.00 91.81 124 PHE A O 1
ATOM 905 N N . MET A 1 125 ? 21.064 -4.662 -7.069 1.00 91.75 125 MET A N 1
ATOM 906 C CA . MET A 1 125 ? 19.780 -4.077 -7.466 1.00 91.75 125 MET A CA 1
ATOM 907 C C . MET A 1 125 ? 18.609 -4.812 -6.810 1.00 91.75 125 MET A C 1
ATOM 909 O O . MET A 1 125 ? 17.757 -4.171 -6.199 1.00 91.75 125 MET A O 1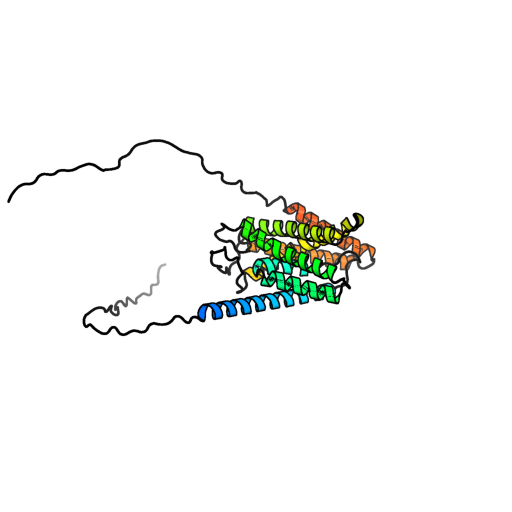
ATOM 913 N N . LEU A 1 126 ? 18.628 -6.149 -6.833 1.00 94.00 126 LEU A N 1
ATOM 914 C CA . LEU A 1 126 ? 17.624 -6.987 -6.170 1.00 94.00 126 LEU A CA 1
ATOM 915 C C . LEU A 1 126 ? 17.545 -6.708 -4.663 1.00 94.00 126 LEU A C 1
ATOM 917 O O . LEU A 1 126 ? 16.455 -6.556 -4.112 1.00 94.00 126 LEU A O 1
ATOM 921 N N . ALA A 1 127 ? 18.693 -6.592 -3.988 1.00 94.94 127 ALA A N 1
ATOM 922 C CA . ALA A 1 127 ? 18.731 -6.261 -2.566 1.00 94.94 127 ALA A CA 1
ATOM 923 C C . ALA A 1 127 ? 18.150 -4.865 -2.283 1.00 94.94 127 ALA A C 1
ATOM 925 O O . ALA A 1 127 ? 17.379 -4.699 -1.335 1.00 94.94 127 ALA A O 1
ATOM 926 N N . GLY A 1 128 ? 18.478 -3.870 -3.111 1.00 95.19 128 GLY A N 1
ATOM 927 C CA . GLY A 1 128 ? 17.930 -2.522 -2.983 1.00 95.19 128 GLY A CA 1
ATOM 928 C C . GLY A 1 128 ? 16.420 -2.473 -3.201 1.00 95.19 128 GLY A C 1
ATOM 929 O O . GLY A 1 128 ? 15.702 -1.935 -2.358 1.00 95.19 128 GLY A O 1
ATOM 930 N N . TYR A 1 129 ? 15.917 -3.092 -4.271 1.00 94.12 129 TYR A N 1
ATOM 931 C CA . TYR A 1 129 ? 14.480 -3.176 -4.546 1.00 94.12 129 TYR A CA 1
ATOM 932 C C . TYR A 1 129 ? 13.722 -3.919 -3.450 1.00 94.12 129 TYR A C 1
ATOM 934 O O . TYR A 1 129 ? 12.674 -3.448 -3.014 1.00 94.12 129 TYR A O 1
ATOM 942 N N . PHE A 1 130 ? 14.288 -4.995 -2.903 1.00 96.56 130 PHE A N 1
ATOM 943 C CA . PHE A 1 130 ? 13.699 -5.703 -1.770 1.00 96.56 130 PHE A CA 1
ATOM 944 C C . PHE A 1 130 ? 13.564 -4.817 -0.520 1.00 96.56 130 PHE A C 1
ATOM 946 O O . PHE A 1 130 ? 12.505 -4.790 0.112 1.00 96.56 130 PHE A O 1
ATOM 953 N N . VAL A 1 131 ? 14.601 -4.047 -0.171 1.00 97.69 131 VAL A N 1
ATOM 954 C CA . VAL A 1 131 ? 14.555 -3.116 0.973 1.00 97.69 131 VAL A CA 1
ATOM 955 C C . VAL A 1 131 ? 13.534 -2.004 0.737 1.00 97.69 131 VAL A C 1
ATOM 957 O O . VAL A 1 131 ? 12.726 -1.711 1.621 1.00 97.69 131 VAL A O 1
ATOM 960 N N . ILE A 1 132 ? 13.521 -1.422 -0.462 1.00 96.69 132 ILE A N 1
ATOM 961 C CA . ILE A 1 132 ? 12.543 -0.403 -0.856 1.00 96.69 132 ILE A CA 1
ATOM 962 C C . ILE A 1 132 ? 11.117 -0.965 -0.771 1.00 96.69 132 ILE A C 1
ATOM 964 O O . ILE A 1 132 ? 10.218 -0.291 -0.267 1.00 96.69 132 ILE A O 1
ATOM 968 N N . GLN A 1 133 ? 10.906 -2.215 -1.182 1.00 97.12 133 GLN A N 1
ATOM 969 C CA . GLN A 1 133 ? 9.607 -2.874 -1.099 1.00 97.12 133 GLN A CA 1
ATOM 970 C C . GLN A 1 133 ? 9.173 -3.115 0.355 1.00 97.12 133 GLN A C 1
ATOM 972 O O . GLN A 1 133 ? 8.004 -2.921 0.683 1.00 97.12 133 GLN A O 1
ATOM 977 N N . ILE A 1 134 ? 10.092 -3.482 1.256 1.00 98.31 134 ILE A N 1
ATOM 978 C CA . ILE A 1 134 ? 9.806 -3.571 2.700 1.00 98.31 134 ILE A CA 1
ATOM 979 C C . ILE A 1 134 ? 9.373 -2.208 3.247 1.00 98.31 134 ILE A C 1
ATOM 981 O O . ILE A 1 134 ? 8.408 -2.138 4.013 1.00 98.31 134 ILE A O 1
ATOM 985 N N . MET A 1 135 ? 10.066 -1.132 2.860 1.00 97.31 135 MET A N 1
ATOM 986 C CA . MET A 1 135 ? 9.714 0.227 3.273 1.00 97.31 135 MET A CA 1
ATOM 987 C C . MET A 1 135 ? 8.314 0.606 2.792 1.00 97.31 135 MET A C 1
ATOM 989 O O . MET A 1 135 ? 7.501 1.031 3.610 1.00 97.31 135 MET A O 1
ATOM 993 N N . TYR A 1 136 ? 8.019 0.381 1.511 1.00 97.31 136 TYR A N 1
ATOM 994 C CA . TYR A 1 136 ? 6.718 0.667 0.905 1.00 97.31 136 TYR A CA 1
ATOM 995 C C . TYR A 1 136 ? 5.586 -0.122 1.575 1.00 97.31 136 TYR A C 1
ATOM 997 O O . TYR A 1 136 ? 4.585 0.429 2.019 1.00 97.31 136 TYR A O 1
ATOM 1005 N N . ASN A 1 137 ? 5.777 -1.426 1.785 1.00 98.19 137 ASN A N 1
ATOM 1006 C CA . ASN A 1 137 ? 4.764 -2.255 2.438 1.00 98.19 137 ASN A CA 1
ATOM 1007 C C . ASN A 1 137 ? 4.542 -1.871 3.916 1.00 98.19 137 ASN A C 1
ATOM 1009 O O . ASN A 1 137 ? 3.477 -2.133 4.483 1.00 98.19 137 ASN A O 1
ATOM 1013 N N . GLY A 1 138 ? 5.566 -1.325 4.578 1.00 97.69 138 GLY A N 1
ATOM 1014 C CA . GLY A 1 138 ? 5.566 -1.064 6.016 1.00 97.69 138 GLY A CA 1
ATOM 1015 C C . GLY A 1 138 ? 5.169 0.354 6.422 1.00 97.69 138 GLY A C 1
ATOM 1016 O O . GLY A 1 138 ? 4.589 0.530 7.498 1.00 97.69 138 GLY A O 1
ATOM 1017 N N . LEU A 1 139 ? 5.435 1.365 5.593 1.00 97.69 139 LEU A N 1
ATOM 1018 C CA . LEU A 1 139 ? 5.258 2.772 5.959 1.00 97.69 139 LEU A CA 1
ATOM 1019 C C . LEU A 1 139 ? 3.824 3.096 6.398 1.00 97.69 139 LEU A C 1
ATOM 1021 O O . LEU A 1 139 ? 3.669 3.655 7.495 1.00 97.69 139 LEU A O 1
ATOM 1025 N N . PRO A 1 140 ? 2.764 2.686 5.672 1.00 97.62 140 PRO A N 1
ATOM 1026 C CA . PRO A 1 140 ? 1.399 2.971 6.103 1.00 97.62 140 PRO A CA 1
ATOM 1027 C C . PRO A 1 140 ? 1.063 2.345 7.452 1.00 97.62 140 PRO A C 1
ATOM 1029 O O . PRO A 1 140 ? 0.370 2.966 8.254 1.00 97.62 140 PRO A O 1
ATOM 1032 N N . ARG A 1 141 ? 1.603 1.159 7.762 1.00 97.25 141 ARG A N 1
ATOM 1033 C CA . ARG A 1 141 ? 1.423 0.511 9.068 1.00 97.25 141 ARG A CA 1
ATOM 1034 C C . ARG A 1 141 ? 1.974 1.371 10.194 1.00 97.25 141 ARG A C 1
ATOM 1036 O O . ARG A 1 141 ? 1.261 1.649 11.162 1.00 97.25 141 ARG A O 1
ATOM 1043 N N . TRP A 1 142 ? 3.249 1.739 10.107 1.00 96.19 142 TRP A N 1
ATOM 1044 C CA . TRP A 1 142 ? 3.915 2.461 11.188 1.00 96.19 142 TRP A CA 1
ATOM 1045 C C . TRP A 1 142 ? 3.264 3.822 11.408 1.00 96.19 142 TRP A C 1
ATOM 1047 O O . TRP A 1 142 ? 2.928 4.161 12.544 1.00 96.19 142 TRP A O 1
ATOM 1057 N N . ALA A 1 143 ? 2.994 4.554 10.328 1.00 97.50 143 ALA A N 1
ATOM 1058 C CA . ALA A 1 143 ? 2.353 5.856 10.403 1.00 97.50 143 ALA A CA 1
ATOM 1059 C C . ALA A 1 143 ? 0.911 5.763 10.934 1.00 97.50 143 ALA A C 1
ATOM 1061 O O . ALA A 1 143 ? 0.537 6.524 11.830 1.00 97.50 143 ALA A O 1
ATOM 1062 N N . TRP A 1 144 ? 0.117 4.788 10.476 1.00 98.06 144 TRP A N 1
ATOM 1063 C CA . TRP A 1 144 ? -1.256 4.592 10.945 1.00 98.06 144 TRP A CA 1
ATOM 1064 C C . TRP A 1 144 ? -1.329 4.380 12.457 1.00 98.06 144 TRP A C 1
ATOM 1066 O O . TRP A 1 144 ? -2.093 5.058 13.153 1.00 98.06 144 TRP A O 1
ATOM 1076 N N . TYR A 1 145 ? -0.536 3.440 12.978 1.00 96.94 145 TYR A N 1
ATOM 1077 C CA . TYR A 1 145 ? -0.536 3.112 14.402 1.00 96.94 145 TYR A CA 1
ATOM 1078 C C . TYR A 1 145 ? 0.148 4.182 15.256 1.00 96.94 145 TYR A C 1
ATOM 1080 O O . TYR A 1 145 ? -0.207 4.316 16.426 1.00 96.94 145 TYR A O 1
ATOM 1088 N N . ALA A 1 146 ? 1.067 4.974 14.698 1.00 96.19 146 ALA A N 1
ATOM 1089 C CA . ALA A 1 146 ? 1.623 6.142 15.377 1.00 96.19 146 ALA A CA 1
ATOM 1090 C C . ALA A 1 146 ? 0.559 7.234 15.575 1.00 96.19 146 ALA A C 1
ATOM 1092 O O . ALA A 1 146 ? 0.362 7.708 16.698 1.00 96.19 146 ALA A O 1
ATOM 1093 N N . VAL A 1 147 ? -0.180 7.577 14.514 1.00 96.94 147 VAL A N 1
ATOM 1094 C CA . VAL A 1 147 ? -1.259 8.579 14.552 1.00 96.94 147 VAL A CA 1
ATOM 1095 C C . VAL A 1 147 ? -2.399 8.123 15.463 1.00 96.94 147 VAL A C 1
ATOM 1097 O O . VAL A 1 147 ? -2.888 8.889 16.292 1.00 96.94 147 VAL A O 1
ATOM 1100 N N . ASN A 1 148 ? -2.790 6.850 15.379 1.00 95.62 148 ASN A N 1
ATOM 1101 C CA . ASN A 1 148 ? -3.919 6.308 16.136 1.00 95.62 148 ASN A CA 1
ATOM 1102 C C . ASN A 1 148 ? -3.534 5.695 17.492 1.00 95.62 148 ASN A C 1
ATOM 1104 O O . ASN A 1 148 ? -4.374 5.046 18.116 1.00 95.62 148 ASN A O 1
ATOM 1108 N N . ARG A 1 149 ? -2.311 5.912 17.997 1.00 93.69 149 ARG A N 1
ATOM 1109 C CA . ARG A 1 149 ? -1.803 5.243 19.214 1.00 93.69 149 ARG A CA 1
ATOM 1110 C C . ARG A 1 149 ? -2.679 5.437 20.458 1.00 93.69 149 ARG A C 1
ATOM 1112 O O . ARG A 1 149 ? -2.730 4.561 21.309 1.00 93.69 149 ARG A O 1
ATOM 1119 N N . LYS A 1 150 ? -3.344 6.595 20.573 1.00 92.31 150 LYS A N 1
ATOM 1120 C CA . LYS A 1 150 ? -4.230 6.955 21.700 1.00 92.31 150 LYS A CA 1
ATOM 1121 C C . LYS A 1 150 ? -5.719 6.815 21.362 1.00 92.31 150 LYS A C 1
ATOM 1123 O O . LYS A 1 150 ? -6.567 7.198 22.160 1.00 92.31 150 LYS A O 1
ATOM 1128 N N . SER A 1 151 ? -6.047 6.334 20.165 1.00 92.56 151 SER A N 1
ATOM 1129 C CA . SER A 1 151 ? -7.431 6.197 19.721 1.00 92.56 151 SER A CA 1
ATOM 1130 C C . SER A 1 151 ? -8.107 5.030 20.434 1.00 92.56 151 SER A C 1
ATOM 1132 O O . SER A 1 151 ? -7.532 3.950 20.548 1.00 92.56 151 SER A O 1
ATOM 1134 N N . ALA A 1 152 ? -9.374 5.204 20.815 1.00 91.44 152 ALA A N 1
ATOM 1135 C CA . ALA A 1 152 ? -10.217 4.102 21.286 1.00 91.44 152 ALA A CA 1
ATOM 1136 C C . ALA A 1 152 ? -10.461 3.032 20.200 1.00 91.44 152 ALA A C 1
ATOM 1138 O O . ALA A 1 152 ? -10.929 1.935 20.494 1.00 91.44 152 ALA A O 1
ATOM 1139 N N . ARG A 1 153 ? -10.175 3.345 18.928 1.00 91.88 153 ARG A N 1
ATOM 1140 C CA . ARG A 1 153 ? -10.313 2.442 17.779 1.00 91.88 153 ARG A CA 1
ATOM 1141 C C . ARG A 1 153 ? -9.043 2.526 16.919 1.00 91.88 153 ARG A C 1
ATOM 1143 O O . ARG A 1 153 ? -9.084 3.179 15.880 1.00 91.88 153 ARG A O 1
ATOM 1150 N N . PRO A 1 154 ? -7.917 1.915 17.318 1.00 94.31 154 PRO A N 1
ATOM 1151 C CA . PRO A 1 154 ? -6.627 2.130 16.655 1.00 94.31 154 PRO A CA 1
ATOM 1152 C C . PRO A 1 154 ? -6.463 1.372 15.328 1.00 94.31 154 PRO A C 1
ATOM 1154 O O . PRO A 1 154 ? -5.598 1.705 14.525 1.00 94.31 154 PRO A O 1
ATOM 1157 N N . TYR A 1 155 ? -7.292 0.357 15.088 1.00 95.19 155 TYR A N 1
ATOM 1158 C CA . TYR A 1 155 ? -7.184 -0.531 13.931 1.00 95.19 155 TYR A CA 1
ATOM 1159 C C . TYR A 1 155 ? -7.493 0.156 12.586 1.00 95.19 155 TYR A C 1
ATOM 1161 O O . TYR A 1 155 ? -8.325 1.076 12.557 1.00 95.19 155 TYR A O 1
ATOM 1169 N N . PRO A 1 156 ? -6.851 -0.298 11.487 1.00 93.75 156 PRO A N 1
ATOM 1170 C CA . PRO A 1 156 ? -7.044 0.232 10.140 1.00 93.75 156 PRO A CA 1
ATOM 1171 C C . PRO A 1 156 ? -8.445 -0.073 9.619 1.00 93.75 156 PRO A C 1
ATOM 1173 O O . PRO A 1 156 ? -8.742 -1.199 9.239 1.00 93.75 156 PRO A O 1
ATOM 1176 N N . ARG A 1 157 ? -9.322 0.934 9.696 1.00 90.56 157 ARG A N 1
ATOM 1177 C CA . ARG A 1 157 ? -10.752 0.855 9.372 1.00 90.56 157 ARG A CA 1
ATOM 1178 C C . ARG A 1 157 ? -11.261 2.203 8.893 1.00 90.56 157 ARG A C 1
ATOM 1180 O O . ARG A 1 157 ? -10.840 3.233 9.424 1.00 90.56 157 ARG A O 1
ATOM 1187 N N . PHE A 1 158 ? -12.249 2.204 8.007 1.00 89.38 158 PHE A N 1
ATOM 1188 C CA . PHE A 1 158 ? -12.877 3.437 7.507 1.00 89.38 158 PHE A CA 1
ATOM 1189 C C . PHE A 1 158 ? -14.076 3.874 8.358 1.00 89.38 158 PHE A C 1
ATOM 1191 O O . PHE A 1 158 ? -15.091 4.337 7.850 1.00 89.38 158 PHE A O 1
ATOM 1198 N N . ASP A 1 159 ? -13.968 3.726 9.683 1.00 87.06 159 ASP A N 1
ATOM 1199 C CA . ASP A 1 159 ? -15.073 4.005 10.606 1.00 87.06 159 ASP A CA 1
ATOM 1200 C C . ASP A 1 159 ? -15.318 5.506 10.861 1.00 87.06 159 ASP A C 1
ATOM 1202 O O . ASP A 1 159 ? -16.297 5.862 11.519 1.00 87.06 159 ASP A O 1
ATOM 1206 N N . SER A 1 160 ? -14.474 6.384 10.313 1.00 88.25 160 SER A N 1
ATOM 1207 C CA . SER A 1 160 ? -14.637 7.837 10.352 1.00 88.25 160 SER A CA 1
ATOM 1208 C C . SER A 1 160 ? -14.016 8.523 9.132 1.00 88.25 160 SER A C 1
ATOM 1210 O O . SER A 1 160 ? -13.109 7.991 8.479 1.00 88.25 160 SER A O 1
ATOM 1212 N N . ALA A 1 161 ? -14.468 9.750 8.852 1.00 87.94 161 ALA A N 1
ATOM 1213 C CA . ALA A 1 161 ? -13.895 10.584 7.796 1.00 87.94 161 ALA A CA 1
ATOM 1214 C C . ALA A 1 161 ? -12.397 10.846 8.030 1.00 87.94 161 ALA A C 1
ATOM 1216 O O . ALA A 1 161 ? -11.606 10.728 7.101 1.00 87.94 161 ALA A O 1
ATOM 1217 N N . SER A 1 162 ? -11.982 11.098 9.277 1.00 89.62 162 SER A N 1
ATOM 1218 C CA . SER A 1 162 ? -10.575 11.351 9.622 1.00 89.62 162 SER A CA 1
ATOM 1219 C C . SER A 1 162 ? -9.664 10.165 9.314 1.00 89.62 162 SER A C 1
ATOM 1221 O O . SER A 1 162 ? -8.549 10.353 8.842 1.00 89.62 162 SER A O 1
ATOM 1223 N N . LYS A 1 163 ? -10.128 8.934 9.548 1.00 92.62 163 LYS A N 1
ATOM 1224 C CA . LYS A 1 163 ? -9.357 7.729 9.219 1.00 92.62 163 LYS A CA 1
ATOM 1225 C C . LYS A 1 163 ? -9.303 7.446 7.728 1.00 92.62 163 LYS A C 1
ATOM 1227 O O . LYS A 1 163 ? -8.285 6.978 7.231 1.00 92.62 163 LYS A O 1
ATOM 1232 N N . THR A 1 164 ? -10.383 7.758 7.022 1.00 91.75 164 THR A N 1
ATOM 1233 C CA . THR A 1 164 ? -10.403 7.680 5.561 1.00 91.75 164 THR A CA 1
ATOM 1234 C C . THR A 1 164 ? -9.416 8.689 4.972 1.00 91.75 164 THR A C 1
ATOM 1236 O O . THR A 1 164 ? -8.564 8.313 4.175 1.00 91.75 164 THR A O 1
ATOM 1239 N N . ALA A 1 165 ? -9.441 9.938 5.443 1.00 90.62 165 ALA A N 1
ATOM 1240 C CA . ALA A 1 165 ? -8.486 10.970 5.047 1.00 90.62 165 ALA A CA 1
ATOM 1241 C C . ALA A 1 165 ? -7.039 10.588 5.399 1.00 90.62 165 ALA A C 1
ATOM 1243 O O . ALA A 1 165 ? -6.143 10.785 4.583 1.00 90.62 165 ALA A O 1
ATOM 1244 N N . LEU A 1 166 ? -6.807 9.985 6.573 1.00 95.50 166 LEU A N 1
ATOM 1245 C CA . LEU A 1 166 ? -5.492 9.464 6.949 1.00 95.50 166 LEU A CA 1
ATOM 1246 C C . LEU A 1 166 ? -5.004 8.413 5.951 1.00 95.50 166 LEU A C 1
ATOM 1248 O O . LEU A 1 166 ? -3.863 8.492 5.518 1.00 95.50 166 LEU A O 1
ATOM 1252 N N . TYR A 1 167 ? -5.848 7.457 5.559 1.00 95.75 167 TYR A N 1
ATOM 1253 C CA . TYR A 1 167 ? -5.470 6.464 4.554 1.00 95.75 167 TYR A CA 1
ATOM 1254 C C . TYR A 1 167 ? -5.101 7.121 3.216 1.00 95.75 167 TYR A C 1
ATOM 1256 O O . TYR A 1 167 ? -4.060 6.801 2.650 1.00 95.75 167 TYR A O 1
ATOM 1264 N N . MET A 1 168 ? -5.912 8.069 2.732 1.00 93.12 168 MET A N 1
ATOM 1265 C CA . MET A 1 168 ? -5.628 8.780 1.478 1.00 93.12 168 MET A CA 1
ATOM 1266 C C . MET A 1 168 ? -4.310 9.563 1.551 1.00 93.12 168 MET A C 1
ATOM 1268 O O . MET A 1 168 ? -3.513 9.520 0.618 1.00 93.12 168 MET A O 1
ATOM 1272 N N . ALA A 1 169 ? -4.045 10.235 2.674 1.00 94.75 169 ALA A N 1
ATOM 1273 C CA . ALA A 1 169 ? -2.784 10.935 2.898 1.00 94.75 169 ALA A CA 1
ATOM 1274 C C . ALA A 1 169 ? -1.594 9.965 2.943 1.00 94.75 169 ALA A C 1
ATOM 1276 O O . ALA A 1 169 ? -0.551 10.248 2.359 1.00 94.75 169 ALA A O 1
ATOM 1277 N N . LEU A 1 170 ? -1.753 8.804 3.586 1.00 96.81 170 LEU A N 1
ATOM 1278 C CA . LEU A 1 170 ? -0.724 7.769 3.601 1.00 96.81 170 LEU A CA 1
ATOM 1279 C C . LEU A 1 170 ? -0.458 7.213 2.205 1.00 96.81 170 LEU A C 1
ATOM 1281 O O . LEU A 1 170 ? 0.701 7.015 1.884 1.00 96.81 170 LEU A O 1
ATOM 1285 N N . ALA A 1 171 ? -1.473 7.040 1.356 1.00 95.19 171 ALA A N 1
ATOM 1286 C CA . ALA A 1 171 ? -1.265 6.602 -0.023 1.00 95.19 171 ALA A CA 1
ATOM 1287 C C . ALA A 1 171 ? -0.389 7.579 -0.829 1.00 95.19 171 ALA A C 1
ATOM 1289 O O . ALA A 1 171 ? 0.493 7.152 -1.574 1.00 95.19 171 ALA A O 1
ATOM 1290 N N . LEU A 1 172 ? -0.593 8.889 -0.642 1.00 93.12 172 LEU A N 1
ATOM 1291 C CA . LEU A 1 172 ? 0.234 9.927 -1.266 1.00 93.12 172 LEU A CA 1
ATOM 1292 C C . LEU A 1 172 ? 1.667 9.920 -0.730 1.00 93.12 172 LEU A C 1
ATOM 1294 O O . LEU A 1 172 ? 2.617 9.914 -1.511 1.00 93.12 172 LEU A O 1
ATOM 1298 N N . VAL A 1 173 ? 1.823 9.918 0.596 1.00 95.19 173 VAL A N 1
ATOM 1299 C CA . VAL A 1 173 ? 3.139 9.961 1.249 1.00 95.19 173 VAL A CA 1
ATOM 1300 C C . VAL A 1 173 ? 3.944 8.708 0.930 1.00 95.19 173 VAL A C 1
ATOM 1302 O O . VAL A 1 173 ? 5.105 8.813 0.554 1.00 95.19 173 VAL A O 1
ATOM 1305 N N . ASP A 1 174 ? 3.328 7.535 1.033 1.00 96.38 174 ASP A N 1
ATOM 1306 C CA . ASP A 1 174 ? 3.972 6.253 0.766 1.00 96.38 174 ASP A CA 1
ATOM 1307 C C . ASP A 1 174 ? 4.443 6.155 -0.689 1.00 96.38 174 ASP A C 1
ATOM 1309 O O . ASP A 1 174 ? 5.598 5.819 -0.954 1.00 96.38 174 ASP A O 1
ATOM 1313 N N . SER A 1 175 ? 3.588 6.568 -1.633 1.00 92.88 175 SER A N 1
ATOM 1314 C CA . SER A 1 175 ? 3.952 6.658 -3.046 1.00 92.88 175 SER A CA 1
ATOM 1315 C C . SER A 1 175 ? 5.126 7.615 -3.290 1.00 92.88 175 SER A C 1
ATOM 1317 O O . SER A 1 175 ? 6.092 7.253 -3.964 1.00 92.88 175 SER A O 1
ATOM 1319 N N . ALA A 1 176 ? 5.094 8.817 -2.709 1.00 90.88 176 ALA A N 1
ATOM 1320 C CA . ALA A 1 176 ? 6.184 9.779 -2.848 1.00 90.88 176 ALA A CA 1
ATOM 1321 C C . ALA A 1 176 ? 7.498 9.243 -2.253 1.00 90.88 176 ALA A C 1
ATOM 1323 O O . ALA A 1 176 ? 8.551 9.351 -2.883 1.00 90.88 176 ALA A O 1
ATOM 1324 N N . CYS A 1 177 ? 7.437 8.623 -1.071 1.00 94.75 177 CYS A N 1
ATOM 1325 C CA . CYS A 1 177 ? 8.593 8.053 -0.388 1.00 94.75 177 CYS A CA 1
ATOM 1326 C C . CYS A 1 177 ? 9.225 6.904 -1.176 1.00 94.75 177 CYS A C 1
ATOM 1328 O O . CYS A 1 177 ? 10.437 6.926 -1.392 1.00 94.75 177 CYS A O 1
ATOM 1330 N N . VAL A 1 178 ? 8.439 5.922 -1.634 1.00 93.44 178 VAL A N 1
ATOM 1331 C CA . VAL A 1 178 ? 8.983 4.791 -2.405 1.00 93.44 178 VAL A CA 1
ATOM 1332 C C . VAL A 1 178 ? 9.562 5.265 -3.733 1.00 93.44 178 VAL A C 1
ATOM 1334 O O . VAL A 1 178 ? 10.624 4.810 -4.147 1.00 93.44 178 VAL A O 1
ATOM 1337 N N . ASN A 1 179 ? 8.904 6.219 -4.390 1.00 90.62 179 ASN A N 1
ATOM 1338 C CA . ASN A 1 179 ? 9.346 6.721 -5.679 1.00 90.62 179 ASN A CA 1
ATOM 1339 C C . ASN A 1 179 ? 10.655 7.513 -5.558 1.00 90.62 179 ASN A C 1
ATOM 1341 O O . ASN A 1 179 ? 11.576 7.302 -6.343 1.00 90.62 179 ASN A O 1
ATOM 1345 N N . MET A 1 180 ? 10.772 8.346 -4.520 1.00 90.38 180 MET A N 1
ATOM 1346 C CA . MET A 1 180 ? 12.021 9.025 -4.177 1.00 90.38 180 MET A CA 1
ATOM 1347 C C . MET A 1 180 ? 13.129 8.023 -3.828 1.00 90.38 180 MET A C 1
ATOM 1349 O O . MET A 1 180 ? 14.255 8.173 -4.291 1.00 90.38 180 MET A O 1
ATOM 1353 N N . ALA A 1 181 ? 12.822 6.979 -3.053 1.00 93.19 181 ALA A N 1
ATOM 1354 C CA . ALA A 1 181 ? 13.800 5.954 -2.694 1.00 93.19 181 ALA A CA 1
ATOM 1355 C C . ALA A 1 181 ? 14.353 5.232 -3.932 1.00 93.19 181 ALA A C 1
ATOM 1357 O O . ALA A 1 181 ? 15.562 5.051 -4.038 1.00 93.19 181 ALA A O 1
ATOM 1358 N N . VAL A 1 182 ? 13.495 4.884 -4.897 1.00 90.88 182 VAL A N 1
ATOM 1359 C CA . VAL A 1 182 ? 13.933 4.281 -6.166 1.00 90.88 182 VAL A CA 1
ATOM 1360 C C . VAL A 1 182 ? 14.742 5.266 -6.999 1.00 90.88 182 VAL A C 1
ATOM 1362 O O . VAL A 1 182 ? 15.774 4.877 -7.534 1.00 90.88 182 VAL A O 1
ATOM 1365 N N . TYR A 1 183 ? 14.316 6.527 -7.088 1.00 88.31 183 TYR A N 1
ATOM 1366 C CA . TYR A 1 183 ? 15.034 7.552 -7.847 1.00 88.31 183 TYR A CA 1
ATOM 1367 C C . TYR A 1 183 ? 16.470 7.715 -7.338 1.00 88.31 183 TYR A C 1
ATOM 1369 O O . TYR A 1 183 ? 17.422 7.663 -8.117 1.00 88.31 183 TYR A O 1
ATOM 1377 N N . LEU A 1 184 ? 16.624 7.832 -6.016 1.00 90.44 184 LEU A N 1
ATOM 1378 C CA . LEU A 1 184 ? 17.924 7.949 -5.359 1.00 90.44 184 LEU A CA 1
ATOM 1379 C C . LEU A 1 184 ? 18.756 6.668 -5.479 1.00 90.44 184 LEU A C 1
ATOM 1381 O O . LEU A 1 184 ? 19.970 6.754 -5.631 1.00 90.44 184 LEU A O 1
ATOM 1385 N N . PHE A 1 185 ? 18.123 5.494 -5.414 1.00 91.81 185 PHE A N 1
ATOM 1386 C CA . PHE A 1 185 ? 18.818 4.210 -5.496 1.00 91.81 185 PHE A CA 1
ATOM 1387 C C . PHE A 1 185 ? 19.342 3.909 -6.905 1.00 91.81 185 PHE A C 1
ATOM 1389 O O . PHE A 1 185 ? 20.477 3.467 -7.055 1.00 91.81 185 PHE A O 1
ATOM 1396 N N . VAL A 1 186 ? 18.532 4.168 -7.934 1.00 87.12 186 VAL A N 1
ATOM 1397 C CA . VAL A 1 186 ? 18.904 3.936 -9.339 1.00 87.12 186 VAL A CA 1
ATOM 1398 C C . VAL A 1 186 ? 19.837 5.037 -9.860 1.00 87.12 186 VAL A C 1
ATOM 1400 O O . VAL A 1 186 ? 20.577 4.807 -10.811 1.00 87.12 186 VAL A O 1
ATOM 1403 N N . GLY A 1 187 ? 19.833 6.224 -9.241 1.00 82.19 187 GLY A N 1
ATOM 1404 C CA . GLY A 1 187 ? 20.639 7.362 -9.691 1.00 82.19 187 GLY A CA 1
ATOM 1405 C C . GLY A 1 187 ? 20.163 7.904 -11.040 1.00 82.19 187 GLY A C 1
ATOM 1406 O O . GLY A 1 187 ? 20.976 8.224 -11.905 1.00 82.19 187 GLY A O 1
ATOM 1407 N N . ALA A 1 188 ? 18.845 7.943 -11.244 1.00 77.75 188 ALA A N 1
ATOM 1408 C CA . ALA A 1 188 ? 18.258 8.246 -12.543 1.00 77.75 188 ALA A CA 1
ATOM 1409 C C . ALA A 1 188 ? 18.511 9.703 -12.977 1.00 77.75 188 ALA A C 1
ATOM 1411 O O . ALA A 1 188 ? 18.565 10.618 -12.153 1.00 77.75 188 ALA A O 1
ATOM 1412 N N . SER A 1 189 ? 18.661 9.925 -14.288 1.00 75.88 189 SER A N 1
ATOM 1413 C CA . SER A 1 189 ? 18.846 11.269 -14.844 1.00 75.88 189 SER A CA 1
ATOM 1414 C C . SER A 1 189 ? 17.571 12.115 -14.680 1.00 75.88 189 SER A C 1
ATOM 1416 O O . SER A 1 189 ? 16.471 11.557 -14.611 1.00 75.88 189 SER A O 1
ATOM 1418 N N . PRO A 1 190 ? 17.663 13.459 -14.679 1.00 67.19 190 PRO A N 1
ATOM 1419 C CA . PRO A 1 190 ? 16.484 14.330 -14.602 1.00 67.19 190 PRO A CA 1
ATOM 1420 C C . PRO A 1 190 ? 15.431 14.060 -15.691 1.00 67.19 190 PRO A C 1
ATOM 1422 O O . PRO A 1 190 ? 14.237 14.241 -15.460 1.00 67.19 190 PRO A O 1
ATOM 1425 N N . GLU A 1 191 ? 15.861 13.572 -16.857 1.00 69.69 191 GLU A N 1
ATOM 1426 C CA . GLU A 1 191 ? 15.004 13.212 -17.997 1.00 69.69 191 GLU A CA 1
ATOM 1427 C C . GLU A 1 191 ? 14.049 12.047 -17.687 1.00 69.69 191 GLU A C 1
ATOM 1429 O O . GLU A 1 191 ? 12.994 11.930 -18.303 1.00 69.69 191 GLU A O 1
ATOM 1434 N N . SER A 1 192 ? 14.359 11.226 -16.677 1.00 75.25 192 SER A N 1
ATOM 1435 C CA . SER A 1 192 ? 13.480 10.152 -16.191 1.00 75.25 192 SER A CA 1
ATOM 1436 C C . SER A 1 192 ? 12.289 10.650 -15.356 1.00 75.25 192 SER A C 1
ATOM 1438 O O . SER A 1 192 ? 11.422 9.857 -14.978 1.00 75.25 192 SER A O 1
ATOM 1440 N N . GLY A 1 193 ? 12.220 11.957 -15.071 1.00 73.00 193 GLY A N 1
ATOM 1441 C CA . GLY A 1 193 ? 11.184 12.586 -14.248 1.00 73.00 193 GLY A CA 1
ATOM 1442 C C . GLY A 1 193 ? 9.745 12.167 -14.591 1.00 73.00 193 GLY A C 1
ATOM 1443 O O . GLY A 1 193 ? 9.014 11.790 -13.671 1.00 73.00 193 GLY A O 1
ATOM 1444 N N . PRO A 1 194 ? 9.322 12.155 -15.871 1.00 74.12 194 PRO A N 1
ATOM 1445 C CA . PRO A 1 194 ? 7.988 11.696 -16.265 1.00 74.12 194 PRO A CA 1
ATOM 1446 C C . PRO A 1 194 ? 7.702 10.235 -15.888 1.00 74.12 194 PRO A C 1
ATOM 1448 O O . PRO A 1 194 ? 6.631 9.942 -15.360 1.00 74.12 194 PRO A O 1
ATOM 1451 N N . THR A 1 195 ? 8.662 9.324 -16.068 1.00 73.94 195 THR A N 1
ATOM 1452 C CA . THR A 1 195 ? 8.515 7.904 -15.699 1.00 73.94 195 THR A CA 1
ATOM 1453 C C . THR A 1 195 ? 8.322 7.741 -14.194 1.00 73.94 195 THR A C 1
ATOM 1455 O O . THR A 1 195 ? 7.425 7.024 -13.745 1.00 73.94 195 THR A O 1
ATOM 1458 N N . PHE A 1 196 ? 9.110 8.460 -13.391 1.00 78.75 196 PHE A N 1
ATOM 1459 C CA . PHE A 1 196 ? 8.954 8.471 -11.937 1.00 78.75 196 PHE A CA 1
ATOM 1460 C C . PHE A 1 196 ? 7.626 9.106 -11.510 1.00 78.75 196 PHE A C 1
ATOM 1462 O O . PHE A 1 196 ? 6.983 8.605 -10.589 1.00 78.75 196 PHE A O 1
ATOM 1469 N N . ALA A 1 197 ? 7.170 10.168 -12.173 1.00 78.00 197 ALA A N 1
ATOM 1470 C CA . ALA A 1 197 ? 5.859 10.753 -11.902 1.00 78.00 197 ALA A CA 1
ATOM 1471 C C . ALA A 1 197 ? 4.730 9.748 -12.185 1.00 78.00 197 ALA A C 1
ATOM 1473 O O . ALA A 1 197 ? 3.860 9.554 -11.336 1.00 78.00 197 ALA A O 1
ATOM 1474 N N . MET A 1 198 ? 4.786 9.040 -13.317 1.00 75.88 198 MET A N 1
ATOM 1475 C CA . MET A 1 198 ? 3.801 8.016 -13.680 1.00 75.88 198 MET A CA 1
ATOM 1476 C C . MET A 1 198 ? 3.811 6.827 -12.718 1.00 75.88 198 MET A C 1
ATOM 1478 O O . MET A 1 198 ? 2.746 6.378 -12.291 1.00 75.88 198 MET A O 1
ATOM 1482 N N . ARG A 1 199 ? 4.992 6.361 -12.294 1.00 81.25 199 ARG A N 1
ATOM 1483 C CA . ARG A 1 199 ? 5.129 5.333 -11.249 1.00 81.25 199 ARG A CA 1
ATOM 1484 C C . ARG A 1 199 ? 4.490 5.785 -9.934 1.00 81.25 199 ARG A C 1
ATOM 1486 O O . ARG A 1 199 ? 3.727 5.029 -9.328 1.00 81.25 199 ARG A O 1
ATOM 1493 N N . GLY A 1 200 ? 4.773 7.015 -9.508 1.00 83.81 200 GLY A N 1
ATOM 1494 C CA . GLY A 1 200 ? 4.177 7.610 -8.315 1.00 83.81 200 GLY A CA 1
ATOM 1495 C C . GLY A 1 200 ? 2.649 7.693 -8.411 1.00 83.81 200 GLY A C 1
ATOM 1496 O O . GLY A 1 200 ? 1.939 7.253 -7.505 1.00 83.81 200 GLY A O 1
ATOM 1497 N N . LEU A 1 201 ? 2.119 8.183 -9.531 1.00 83.50 201 LEU A N 1
ATOM 1498 C CA . LEU A 1 201 ? 0.675 8.262 -9.764 1.00 83.50 201 LEU A CA 1
ATOM 1499 C C . LEU A 1 201 ? 0.017 6.879 -9.765 1.00 83.50 201 LEU A C 1
ATOM 1501 O O . LEU A 1 201 ? -1.000 6.702 -9.096 1.00 83.50 201 LEU A O 1
ATOM 1505 N N . ASN A 1 202 ? 0.625 5.880 -10.414 1.00 84.62 202 ASN A N 1
ATOM 1506 C CA . ASN A 1 202 ? 0.138 4.500 -10.379 1.00 84.62 202 ASN A CA 1
ATOM 1507 C C . ASN A 1 202 ? 0.016 3.992 -8.935 1.00 84.62 202 ASN A C 1
ATOM 1509 O O . ASN A 1 202 ? -1.029 3.474 -8.554 1.00 84.62 202 ASN A O 1
ATOM 1513 N N . ASN A 1 203 ? 1.042 4.179 -8.105 1.00 90.12 203 ASN A N 1
ATOM 1514 C CA . ASN A 1 203 ? 1.008 3.737 -6.709 1.00 90.12 203 ASN A CA 1
ATOM 1515 C C . ASN A 1 203 ? -0.118 4.403 -5.909 1.00 90.12 203 ASN A C 1
ATOM 1517 O O . ASN A 1 203 ? -0.825 3.721 -5.167 1.00 90.12 203 ASN A O 1
ATOM 1521 N N . VAL A 1 204 ? -0.328 5.711 -6.091 1.00 89.31 204 VAL A N 1
ATOM 1522 C CA . VAL A 1 204 ? -1.448 6.421 -5.455 1.00 89.31 204 VAL A CA 1
ATOM 1523 C C . VAL A 1 204 ? -2.773 5.824 -5.914 1.00 89.31 204 VAL A C 1
ATOM 1525 O O . VAL A 1 204 ? -3.624 5.492 -5.091 1.00 89.31 204 VAL A O 1
ATOM 1528 N N . TRP A 1 205 ? -2.959 5.657 -7.219 1.00 85.44 205 TRP A N 1
ATOM 1529 C CA . TRP A 1 205 ? -4.236 5.216 -7.771 1.00 85.44 205 TRP A CA 1
ATOM 1530 C C . TRP A 1 205 ? -4.577 3.801 -7.392 1.00 85.44 205 TRP A C 1
ATOM 1532 O O . TRP A 1 205 ? -5.707 3.550 -6.989 1.00 85.44 205 TRP A O 1
ATOM 1542 N N . MET A 1 206 ? -3.615 2.889 -7.446 1.00 88.12 206 MET A N 1
ATOM 1543 C CA . MET A 1 206 ? -3.859 1.522 -7.020 1.00 88.12 206 MET A CA 1
ATOM 1544 C C . MET A 1 206 ? -4.189 1.491 -5.526 1.00 88.12 206 MET A C 1
ATOM 1546 O O . MET A 1 206 ? -5.139 0.820 -5.130 1.00 88.12 206 MET A O 1
ATOM 1550 N N . LEU A 1 207 ? -3.522 2.282 -4.681 1.00 92.00 207 LEU A N 1
ATOM 1551 C CA . LEU A 1 207 ? -3.876 2.353 -3.259 1.00 92.00 207 LEU A CA 1
ATOM 1552 C C . LEU A 1 207 ? -5.284 2.904 -3.003 1.00 92.00 207 LEU A C 1
ATOM 1554 O O . LEU A 1 207 ? -5.930 2.468 -2.046 1.00 92.00 207 LEU A O 1
ATOM 1558 N N . LEU A 1 208 ? -5.781 3.812 -3.844 1.00 90.00 208 LEU A N 1
ATOM 1559 C CA . LEU A 1 208 ? -7.143 4.339 -3.744 1.00 90.00 208 LEU A CA 1
ATOM 1560 C C . LEU A 1 208 ? -8.185 3.371 -4.325 1.00 90.00 208 LEU A C 1
ATOM 1562 O O . LEU A 1 208 ? -9.141 3.027 -3.639 1.00 90.00 208 LEU A O 1
ATOM 1566 N N . TYR A 1 209 ? -8.000 2.898 -5.553 1.00 85.31 209 TYR A N 1
ATOM 1567 C CA . TYR A 1 209 ? -9.000 2.112 -6.283 1.00 85.31 209 TYR A CA 1
ATOM 1568 C C . TYR A 1 209 ? -8.978 0.620 -5.960 1.00 85.31 209 TYR A C 1
ATOM 1570 O O . TYR A 1 209 ? -10.019 -0.028 -6.005 1.00 85.31 209 TYR A O 1
ATOM 1578 N N . VAL A 1 210 ? -7.820 0.072 -5.601 1.00 87.31 210 VAL A N 1
ATOM 1579 C CA . VAL A 1 210 ? -7.661 -1.338 -5.213 1.00 87.31 210 VAL A CA 1
ATOM 1580 C C . VAL A 1 210 ? -7.475 -1.449 -3.705 1.00 87.31 210 VAL A C 1
ATOM 1582 O O . VAL A 1 210 ? -8.089 -2.297 -3.058 1.00 87.31 210 VAL A O 1
ATOM 1585 N N . GLY A 1 211 ? -6.681 -0.556 -3.116 1.00 92.56 211 GLY A N 1
ATOM 1586 C CA . GLY A 1 211 ? -6.351 -0.623 -1.700 1.00 92.56 211 GLY A CA 1
ATOM 1587 C C . GLY A 1 211 ? -7.518 -0.291 -0.761 1.00 92.56 211 GLY A C 1
ATOM 1588 O O . GLY A 1 211 ? -7.701 -1.001 0.229 1.00 92.56 211 GLY A O 1
ATOM 1589 N N . LEU A 1 212 ? -8.356 0.714 -1.073 1.00 91.44 212 LEU A N 1
ATOM 1590 C CA . LEU A 1 212 ? -9.555 1.009 -0.265 1.00 91.44 212 LEU A CA 1
ATOM 1591 C C . LEU A 1 212 ? -10.535 -0.180 -0.257 1.00 91.44 212 LEU A C 1
ATOM 1593 O O . LEU A 1 212 ? -10.896 -0.619 0.841 1.00 91.44 212 LEU A O 1
ATOM 1597 N N . PRO A 1 213 ? -10.947 -0.759 -1.410 1.00 89.00 213 PRO A N 1
ATOM 1598 C CA . PRO A 1 213 ? -11.797 -1.948 -1.399 1.00 89.00 213 PRO A CA 1
ATOM 1599 C C . PRO A 1 213 ? -11.146 -3.141 -0.702 1.00 89.00 213 PRO A C 1
ATOM 1601 O O . PRO A 1 213 ? -11.815 -3.818 0.077 1.00 89.00 213 PRO A O 1
ATOM 1604 N N . LEU A 1 214 ? -9.846 -3.375 -0.913 1.00 93.12 214 LEU A N 1
ATOM 1605 C CA . LEU A 1 214 ? -9.129 -4.474 -0.267 1.00 93.12 214 LEU A CA 1
ATOM 1606 C C . LEU A 1 214 ? -9.146 -4.336 1.259 1.00 93.12 214 LEU A C 1
ATOM 1608 O O . LEU A 1 214 ? -9.515 -5.283 1.954 1.00 93.12 214 LEU A O 1
ATOM 1612 N N . LEU A 1 215 ? -8.810 -3.160 1.797 1.00 93.94 215 LEU A N 1
ATOM 1613 C CA . LEU A 1 215 ? -8.835 -2.933 3.242 1.00 93.94 215 LEU A CA 1
ATOM 1614 C C . LEU A 1 215 ? -10.258 -3.039 3.805 1.00 93.94 215 LEU A C 1
ATOM 1616 O O . LEU A 1 215 ? -10.447 -3.578 4.894 1.00 93.94 215 LEU A O 1
ATOM 1620 N N . TYR A 1 216 ? -11.263 -2.584 3.056 1.00 90.69 216 TYR A N 1
ATOM 1621 C CA . TYR A 1 216 ? -12.662 -2.740 3.442 1.00 90.69 216 TYR A CA 1
ATOM 1622 C C . TYR A 1 216 ? -13.091 -4.211 3.506 1.00 90.69 216 TYR A C 1
ATOM 1624 O O . TYR A 1 216 ? -13.717 -4.618 4.482 1.00 90.69 216 TYR A O 1
ATOM 1632 N N . VAL A 1 217 ? -12.721 -5.030 2.518 1.00 89.88 217 VAL A N 1
ATOM 1633 C CA . VAL A 1 217 ? -12.993 -6.477 2.530 1.00 89.88 217 VAL A CA 1
ATOM 1634 C C . VAL A 1 217 ? -12.274 -7.155 3.697 1.00 89.88 217 VAL A C 1
ATOM 1636 O O . VAL A 1 217 ? -12.881 -7.958 4.404 1.00 89.88 217 VAL A O 1
ATOM 1639 N N . LEU A 1 218 ? -11.013 -6.800 3.957 1.00 92.12 218 LEU A N 1
ATOM 1640 C CA . LEU A 1 218 ? -10.252 -7.337 5.087 1.00 92.12 218 LEU A CA 1
ATOM 1641 C C . LEU A 1 218 ? -10.888 -6.968 6.432 1.00 92.12 218 LEU A C 1
ATOM 1643 O O . LEU A 1 218 ? -11.034 -7.840 7.286 1.00 92.12 218 LEU A O 1
ATOM 1647 N N . GLU A 1 219 ? -11.340 -5.722 6.605 1.00 89.25 219 GLU A N 1
ATOM 1648 C CA . GLU A 1 219 ? -12.070 -5.273 7.800 1.00 89.25 219 GLU A CA 1
ATOM 1649 C C . GLU A 1 219 ? -13.345 -6.098 8.053 1.00 89.25 219 GLU A C 1
ATOM 1651 O O . GLU A 1 219 ? -13.718 -6.303 9.207 1.00 89.25 219 GLU A O 1
ATOM 1656 N N . ARG A 1 220 ? -14.006 -6.563 6.987 1.00 86.12 220 ARG A N 1
ATOM 1657 C CA . ARG A 1 220 ? -15.246 -7.359 7.029 1.00 86.12 220 ARG A CA 1
ATOM 1658 C C . ARG A 1 220 ? -15.007 -8.852 7.182 1.00 86.12 220 ARG A C 1
ATOM 1660 O O . ARG A 1 220 ? -15.919 -9.587 7.556 1.00 86.12 220 ARG A O 1
ATOM 1667 N N . SER A 1 221 ? -13.809 -9.304 6.844 1.00 89.00 221 SER A N 1
ATOM 1668 C CA . SER A 1 221 ? -13.440 -10.708 6.899 1.00 89.00 221 SER A CA 1
ATOM 1669 C C . SER A 1 221 ? -13.368 -11.200 8.354 1.00 89.00 221 SER A C 1
ATOM 1671 O O . SER A 1 221 ? -13.235 -10.399 9.281 1.00 89.00 221 SER A O 1
ATOM 1673 N N . PRO A 1 222 ? -13.410 -12.520 8.601 1.00 87.12 222 PRO A N 1
ATOM 1674 C CA . PRO A 1 222 ? -13.162 -13.074 9.933 1.00 87.12 222 PRO A CA 1
ATOM 1675 C C . PRO A 1 222 ? -11.695 -12.933 10.387 1.00 87.12 222 PRO A C 1
ATOM 1677 O O . PRO A 1 222 ? -11.358 -13.352 11.493 1.00 87.12 222 PRO A O 1
ATOM 1680 N N . LEU A 1 223 ? -10.812 -12.375 9.550 1.00 90.25 223 LEU A N 1
ATOM 1681 C CA . LEU A 1 223 ? -9.389 -12.243 9.838 1.00 90.25 223 LEU A CA 1
ATOM 1682 C C . LEU A 1 223 ? -9.138 -11.117 10.844 1.00 90.25 223 LEU A C 1
ATOM 1684 O O . LEU A 1 223 ? -9.755 -10.055 10.806 1.00 90.25 223 LEU A O 1
ATOM 1688 N N . THR A 1 224 ? -8.188 -11.342 11.747 1.00 89.88 224 THR A N 1
ATOM 1689 C CA . THR A 1 224 ? -7.814 -10.363 12.769 1.00 89.88 224 THR A CA 1
ATOM 1690 C C . THR A 1 224 ? -6.577 -9.578 12.336 1.00 89.88 224 THR A C 1
ATOM 1692 O O . THR A 1 224 ? -5.556 -10.210 12.044 1.00 89.88 224 THR A O 1
ATOM 1695 N N . PRO A 1 225 ? -6.605 -8.232 12.354 1.00 92.12 225 PRO A N 1
ATOM 1696 C CA . PRO A 1 225 ? -5.420 -7.440 12.074 1.00 92.12 225 PRO A CA 1
ATOM 1697 C C . PRO A 1 225 ? -4.336 -7.676 13.129 1.00 92.12 225 PRO A C 1
ATOM 1699 O O . PRO A 1 225 ? -4.605 -7.680 14.335 1.00 92.12 225 PRO A O 1
ATOM 1702 N N . THR A 1 226 ? -3.088 -7.784 12.688 1.00 92.56 226 THR A N 1
ATOM 1703 C CA . THR A 1 226 ? -1.934 -7.911 13.579 1.00 92.56 226 THR A CA 1
ATOM 1704 C C . THR A 1 226 ? -1.520 -6.522 14.047 1.00 92.56 226 THR A C 1
ATOM 1706 O O . THR A 1 226 ? -0.802 -5.816 13.340 1.00 92.56 226 THR A O 1
ATOM 1709 N N . ALA A 1 227 ? -1.933 -6.096 15.238 1.00 91.44 227 ALA A N 1
ATOM 1710 C CA . ALA A 1 227 ? -1.491 -4.815 15.793 1.00 91.44 227 ALA A CA 1
ATOM 1711 C C . ALA A 1 227 ? -0.067 -4.895 16.387 1.00 91.44 227 ALA A C 1
ATOM 1713 O O . ALA A 1 227 ? 0.383 -5.975 16.772 1.00 91.44 227 ALA A O 1
ATOM 1714 N N . PRO A 1 228 ? 0.670 -3.772 16.464 1.00 93.12 228 PRO A N 1
ATOM 1715 C CA . PRO A 1 228 ? 1.896 -3.698 17.254 1.00 93.12 228 PRO A CA 1
ATOM 1716 C C . PRO A 1 228 ? 1.656 -4.000 18.740 1.00 93.12 228 PRO A C 1
ATOM 1718 O O . PRO A 1 228 ? 0.575 -3.734 19.262 1.00 93.12 228 PRO A O 1
ATOM 1721 N N . HIS A 1 229 ? 2.688 -4.478 19.442 1.00 90.75 229 HIS A N 1
ATOM 1722 C CA . HIS A 1 229 ? 2.582 -4.931 20.837 1.00 90.75 229 HIS A CA 1
ATOM 1723 C C . HIS A 1 229 ? 2.135 -3.844 21.835 1.00 90.75 229 HIS A C 1
ATOM 1725 O O . HIS A 1 229 ? 1.643 -4.164 22.912 1.00 90.75 229 HIS A O 1
ATOM 1731 N N . TRP A 1 230 ? 2.311 -2.564 21.496 1.00 91.38 230 TRP A N 1
ATOM 1732 C CA . TRP A 1 230 ? 1.902 -1.421 22.322 1.00 91.38 230 TRP A CA 1
ATOM 1733 C C . TRP A 1 230 ? 0.421 -1.041 22.167 1.00 91.38 230 TRP A C 1
ATOM 1735 O O . TRP A 1 230 ? -0.049 -0.103 22.807 1.00 91.38 230 TRP A O 1
ATOM 1745 N N . ILE A 1 231 ? -0.324 -1.723 21.295 1.00 92.56 231 ILE A N 1
ATOM 1746 C CA . ILE A 1 231 ? -1.767 -1.540 21.154 1.00 92.56 231 ILE A CA 1
ATOM 1747 C C . ILE A 1 231 ? -2.475 -2.583 22.017 1.00 92.56 231 ILE A C 1
ATOM 1749 O O . ILE A 1 231 ? -2.514 -3.761 21.679 1.00 92.56 231 ILE A O 1
ATOM 1753 N N . HIS A 1 232 ? -3.065 -2.129 23.122 1.00 89.56 232 HIS A N 1
ATOM 1754 C CA . HIS A 1 232 ? -3.764 -2.996 24.082 1.00 89.56 232 HIS A CA 1
ATOM 1755 C C . HIS A 1 232 ? -5.286 -3.035 23.892 1.00 89.56 232 HIS A C 1
ATOM 1757 O O . HIS A 1 232 ? -5.985 -3.755 24.600 1.00 89.56 232 HIS A O 1
ATOM 1763 N N . VAL A 1 233 ? -5.820 -2.258 22.947 1.00 90.94 233 VAL A N 1
ATOM 1764 C CA . VAL A 1 233 ? -7.255 -2.252 22.644 1.00 90.94 233 VAL A CA 1
ATOM 1765 C C . VAL A 1 233 ? -7.602 -3.547 21.909 1.00 90.94 233 VAL A C 1
ATOM 1767 O O . VAL A 1 233 ? -7.004 -3.785 20.864 1.00 90.94 233 VAL A O 1
ATOM 1770 N N . PRO A 1 234 ? -8.556 -4.368 22.383 1.00 89.25 234 PRO A N 1
ATOM 1771 C CA . PRO A 1 234 ? -8.931 -5.594 21.691 1.00 89.25 234 PRO A CA 1
ATOM 1772 C C . PRO A 1 234 ? -9.596 -5.289 20.344 1.00 89.25 234 PRO A C 1
ATOM 1774 O O . PRO A 1 234 ? -10.405 -4.364 20.218 1.00 89.25 234 PRO A O 1
ATOM 1777 N N . TYR A 1 235 ? -9.279 -6.092 19.327 1.00 89.88 235 TYR A N 1
ATOM 1778 C CA . TYR A 1 235 ? -9.945 -5.998 18.034 1.00 89.88 235 TYR A CA 1
ATOM 1779 C C . TYR A 1 235 ? -11.388 -6.491 18.148 1.00 89.88 235 TYR A C 1
ATOM 1781 O O . TYR A 1 235 ? -11.648 -7.593 18.630 1.00 89.88 235 TYR A O 1
ATOM 1789 N N . ARG A 1 236 ? -12.331 -5.682 17.658 1.00 86.88 236 ARG A N 1
ATOM 1790 C CA . ARG A 1 236 ? -13.737 -6.061 17.527 1.00 86.88 236 ARG A CA 1
ATOM 1791 C C . ARG A 1 236 ? -14.143 -5.954 16.068 1.00 86.88 236 ARG A C 1
ATOM 1793 O O . ARG A 1 236 ? -14.139 -4.850 15.515 1.00 86.88 236 ARG A O 1
ATOM 1800 N N . ASN A 1 237 ? -14.504 -7.093 15.486 1.00 83.12 237 ASN A N 1
ATOM 1801 C CA . ASN A 1 237 ? -15.064 -7.151 14.145 1.00 83.12 237 ASN A CA 1
ATOM 1802 C C . ASN A 1 237 ? -16.453 -6.488 14.139 1.00 83.12 237 ASN A C 1
ATOM 1804 O O . ASN A 1 237 ? -17.244 -6.662 15.071 1.00 83.12 237 ASN A O 1
ATOM 1808 N N . THR A 1 238 ? -16.722 -5.686 13.115 1.00 77.94 238 THR A N 1
ATOM 1809 C CA . THR A 1 238 ? -17.992 -4.990 12.909 1.00 77.94 238 THR A CA 1
ATOM 1810 C C . THR A 1 238 ? -18.604 -5.455 11.599 1.00 77.94 238 THR A C 1
ATOM 1812 O O . THR A 1 238 ? -18.106 -5.130 10.525 1.00 77.94 238 THR A O 1
ATOM 1815 N N . THR A 1 239 ? -19.716 -6.179 11.693 1.00 75.12 239 THR A N 1
ATOM 1816 C CA . THR A 1 239 ? -20.411 -6.783 10.548 1.00 75.12 239 THR A CA 1
ATOM 1817 C C . THR A 1 239 ? -21.274 -5.800 9.767 1.00 75.12 239 THR A C 1
ATOM 1819 O O . THR A 1 239 ? -21.546 -6.045 8.596 1.00 75.12 239 THR A O 1
ATOM 1822 N N . GLU A 1 240 ? -21.602 -4.632 10.334 1.00 80.94 240 GLU A N 1
ATOM 1823 C CA . GLU A 1 240 ? -22.400 -3.595 9.662 1.00 80.94 240 GLU A CA 1
ATOM 1824 C C . GLU A 1 240 ? -21.576 -2.402 9.174 1.00 80.94 240 GLU A C 1
ATOM 1826 O O . GLU A 1 240 ? -20.614 -1.983 9.824 1.00 80.94 240 GLU A O 1
ATOM 1831 N N . ALA A 1 241 ? -21.901 -1.903 7.980 1.00 80.50 241 ALA A N 1
ATOM 1832 C CA . ALA A 1 241 ? -21.235 -0.758 7.369 1.00 80.50 241 ALA A CA 1
ATOM 1833 C C . ALA A 1 241 ? -21.892 0.543 7.800 1.00 80.50 241 ALA A C 1
ATOM 1835 O O . ALA A 1 241 ? -23.100 0.716 7.613 1.00 80.50 241 ALA A O 1
ATOM 1836 N N . ASN A 1 242 ? -21.085 1.458 8.336 1.00 86.44 242 ASN A N 1
ATOM 1837 C CA . ASN A 1 242 ? -21.548 2.801 8.652 1.00 86.44 242 ASN A CA 1
ATOM 1838 C C . ASN A 1 242 ? -21.688 3.651 7.374 1.00 86.44 242 ASN A C 1
ATOM 1840 O O . ASN A 1 242 ? -21.262 3.250 6.288 1.00 86.44 242 ASN A O 1
ATOM 1844 N N . LEU A 1 243 ? -22.294 4.833 7.503 1.00 82.88 243 LEU A N 1
ATOM 1845 C CA . LEU A 1 243 ? -22.551 5.711 6.361 1.00 82.88 243 LEU A CA 1
ATOM 1846 C C . LEU A 1 243 ? -21.263 6.119 5.630 1.00 82.88 243 LEU A C 1
ATOM 1848 O O . LEU A 1 243 ? -21.234 6.092 4.405 1.00 82.88 243 LEU A O 1
ATOM 1852 N N . THR A 1 244 ? -20.191 6.437 6.364 1.00 81.50 244 THR A N 1
ATOM 1853 C CA . THR A 1 244 ? -18.891 6.802 5.779 1.00 81.50 244 THR A CA 1
ATOM 1854 C C . THR A 1 244 ? -18.327 5.671 4.927 1.00 81.50 244 THR A C 1
ATOM 1856 O O . THR A 1 244 ? -17.944 5.902 3.788 1.00 81.50 244 THR A O 1
ATOM 1859 N N . GLN A 1 245 ? -18.335 4.441 5.437 1.00 83.88 245 GLN A N 1
ATOM 1860 C CA . GLN A 1 245 ? -17.863 3.263 4.714 1.00 83.88 245 GLN A CA 1
ATOM 1861 C C . GLN A 1 245 ? -18.672 3.016 3.446 1.00 83.88 245 GLN A C 1
ATOM 1863 O O . GLN A 1 245 ? -18.095 2.809 2.382 1.00 83.88 245 GLN A O 1
ATOM 1868 N N . ARG A 1 246 ? -20.006 3.062 3.551 1.00 83.00 246 ARG A N 1
ATOM 1869 C CA . ARG A 1 246 ? -20.891 2.892 2.393 1.00 83.00 246 ARG A CA 1
ATOM 1870 C C . ARG A 1 246 ? -20.623 3.965 1.349 1.00 83.00 246 ARG A C 1
ATOM 1872 O O . ARG A 1 246 ? -20.496 3.628 0.181 1.00 83.00 246 ARG A O 1
ATOM 1879 N N . PHE A 1 247 ? -20.493 5.222 1.767 1.00 83.12 247 PHE A N 1
ATOM 1880 C CA . PHE A 1 247 ? -20.212 6.334 0.867 1.00 83.12 247 PHE A CA 1
ATOM 1881 C C . PHE A 1 247 ? -18.862 6.168 0.163 1.00 83.12 247 PHE A C 1
ATOM 1883 O O . PHE A 1 247 ? -18.819 6.208 -1.059 1.00 83.12 247 PHE A O 1
ATOM 1890 N N . VAL A 1 248 ? -17.784 5.903 0.909 1.00 82.38 248 VAL A N 1
ATOM 1891 C CA . VAL A 1 248 ? -16.431 5.733 0.353 1.00 82.38 248 VAL A CA 1
ATOM 1892 C C . VAL A 1 248 ? -16.383 4.570 -0.633 1.00 82.38 248 VAL A C 1
ATOM 1894 O O . VAL A 1 248 ? -15.892 4.738 -1.742 1.00 82.38 248 VAL A O 1
ATOM 1897 N N . ILE A 1 249 ? -16.926 3.407 -0.268 1.00 81.25 249 ILE A N 1
ATOM 1898 C CA . ILE A 1 249 ? -16.898 2.232 -1.146 1.00 81.25 249 ILE A CA 1
ATOM 1899 C C . ILE A 1 249 ? -17.796 2.419 -2.362 1.00 81.25 249 ILE A C 1
ATOM 1901 O O . ILE A 1 249 ? -17.368 2.117 -3.470 1.00 81.25 249 ILE A O 1
ATOM 1905 N N . THR A 1 250 ? -19.001 2.966 -2.188 1.00 79.88 250 THR A N 1
ATOM 1906 C CA . THR A 1 250 ? -19.890 3.260 -3.324 1.00 79.88 250 THR A CA 1
ATOM 1907 C C . THR A 1 250 ? -19.231 4.251 -4.270 1.00 79.88 250 THR A C 1
ATOM 1909 O O . THR A 1 250 ? -19.274 4.045 -5.475 1.00 79.88 250 THR A O 1
ATOM 1912 N N . PHE A 1 251 ? -18.582 5.287 -3.737 1.00 81.19 251 PHE A N 1
ATOM 1913 C CA . PHE A 1 251 ? -17.863 6.270 -4.535 1.00 81.19 251 PHE A CA 1
ATOM 1914 C C . PHE A 1 251 ? -16.720 5.630 -5.322 1.00 81.19 251 PHE A C 1
ATOM 1916 O O . PHE A 1 251 ? -16.682 5.793 -6.533 1.00 81.19 251 PHE A O 1
ATOM 1923 N N . VAL A 1 252 ? -15.843 4.859 -4.667 1.00 80.69 252 VAL A N 1
ATOM 1924 C CA . VAL A 1 252 ? -14.705 4.191 -5.326 1.00 80.69 252 VAL A CA 1
ATOM 1925 C C . VAL A 1 252 ? -15.172 3.208 -6.399 1.00 80.69 252 VAL A C 1
ATOM 1927 O O . VAL A 1 252 ? -14.596 3.156 -7.481 1.00 80.69 252 VAL A O 1
ATOM 1930 N N . VAL A 1 253 ? -16.229 2.437 -6.130 1.00 74.44 253 VAL A N 1
ATOM 1931 C CA . VAL A 1 253 ? -16.799 1.510 -7.116 1.00 74.44 253 VAL A CA 1
ATOM 1932 C C . VAL A 1 253 ? -17.438 2.279 -8.270 1.00 74.44 253 VAL A C 1
ATOM 1934 O O . VAL A 1 253 ? -17.201 1.940 -9.424 1.00 74.44 253 VAL A O 1
ATOM 1937 N N . ALA A 1 254 ? -18.213 3.327 -7.989 1.00 75.00 254 ALA A N 1
ATOM 1938 C CA . ALA A 1 254 ? -18.852 4.137 -9.020 1.00 75.00 254 ALA A CA 1
ATOM 1939 C C . ALA A 1 254 ? -17.824 4.844 -9.910 1.00 75.00 254 ALA A C 1
ATOM 1941 O O . ALA A 1 254 ? -17.981 4.833 -11.128 1.00 75.00 254 ALA A O 1
ATOM 1942 N N . SER A 1 255 ? -16.756 5.407 -9.338 1.00 76.25 255 SER A N 1
ATOM 1943 C CA . SER A 1 255 ? -15.684 6.031 -10.114 1.00 76.25 255 SER A CA 1
ATOM 1944 C C . SER A 1 255 ? -14.881 5.003 -10.909 1.00 76.25 255 SER A C 1
ATOM 1946 O O . SER A 1 255 ? -14.585 5.256 -12.072 1.00 76.25 255 SER A O 1
ATOM 1948 N N . ALA A 1 256 ? -14.604 3.817 -10.358 1.00 72.56 256 ALA A N 1
ATOM 1949 C CA . ALA A 1 256 ? -13.963 2.733 -11.105 1.00 72.56 256 ALA A CA 1
ATOM 1950 C C . ALA A 1 256 ? -14.818 2.255 -12.292 1.00 72.56 256 ALA A C 1
ATOM 1952 O O . ALA A 1 256 ? -14.300 2.076 -13.392 1.00 72.56 256 ALA A O 1
ATOM 1953 N N . LEU A 1 257 ? -16.129 2.078 -12.089 1.00 72.31 257 LEU A N 1
ATOM 1954 C CA . LEU A 1 257 ? -17.065 1.688 -13.148 1.00 72.31 257 LEU A CA 1
ATOM 1955 C C . LEU A 1 257 ? -17.223 2.784 -14.204 1.00 72.31 257 LEU A C 1
ATOM 1957 O O . LEU A 1 257 ? -17.292 2.471 -15.389 1.00 72.31 257 LEU A O 1
ATOM 1961 N N . LEU A 1 258 ? -17.255 4.053 -13.789 1.00 73.38 258 LEU A N 1
ATOM 1962 C CA . LEU A 1 258 ? -17.284 5.191 -14.703 1.00 73.38 258 LEU A CA 1
ATOM 1963 C C . LEU A 1 258 ? -16.023 5.221 -15.569 1.00 73.38 258 LEU A C 1
ATOM 1965 O O . LEU A 1 258 ? -16.134 5.313 -16.787 1.00 73.38 258 LEU A O 1
ATOM 1969 N N . LEU A 1 259 ? -14.843 5.082 -14.957 1.00 68.88 259 LEU A N 1
ATOM 1970 C CA . LEU A 1 259 ? -13.573 5.027 -15.680 1.00 68.88 259 LEU A CA 1
ATOM 1971 C C . LEU A 1 259 ? -13.551 3.862 -16.660 1.00 68.88 259 LEU A C 1
ATOM 1973 O O . LEU A 1 259 ? -13.249 4.077 -17.825 1.00 68.88 259 LEU A O 1
ATOM 1977 N N . LEU A 1 260 ? -13.944 2.662 -16.226 1.00 65.81 260 LEU A N 1
ATOM 1978 C CA . LEU A 1 260 ? -14.041 1.498 -17.104 1.00 65.81 260 LEU A CA 1
ATOM 1979 C C . LEU A 1 260 ? -15.002 1.749 -18.275 1.00 65.81 260 LEU A C 1
ATOM 1981 O O . LEU A 1 260 ? -14.679 1.425 -19.413 1.00 65.81 260 LEU A O 1
ATOM 1985 N N . GLY A 1 261 ? -16.169 2.341 -18.009 1.00 65.50 261 GLY A N 1
ATOM 1986 C CA . GLY A 1 261 ? -17.151 2.687 -19.033 1.00 65.50 261 GLY A CA 1
ATOM 1987 C C . GLY A 1 261 ? -16.603 3.679 -20.057 1.00 65.50 261 GLY A C 1
ATOM 1988 O O . GLY A 1 261 ? -16.777 3.471 -21.255 1.00 65.50 261 GLY A O 1
ATOM 1989 N N . ILE A 1 262 ? -15.887 4.709 -19.601 1.00 65.38 262 ILE A N 1
ATOM 1990 C CA . ILE A 1 262 ? -15.208 5.678 -20.470 1.00 65.38 262 ILE A CA 1
ATOM 1991 C C . ILE A 1 262 ? -14.107 4.983 -21.275 1.00 65.38 262 ILE A C 1
ATOM 1993 O O . ILE A 1 262 ? -14.072 5.139 -22.490 1.00 65.38 262 ILE A O 1
ATOM 1997 N N . SER A 1 263 ? -13.255 4.162 -20.653 1.00 59.91 263 SER A N 1
ATOM 1998 C CA . SER A 1 263 ? -12.210 3.408 -21.358 1.00 59.91 263 SER A CA 1
ATOM 1999 C C . SER A 1 263 ? -12.789 2.536 -22.465 1.00 59.91 263 SER A C 1
ATOM 2001 O O . SER A 1 263 ? -12.298 2.568 -23.588 1.00 59.91 263 SER A O 1
ATOM 2003 N N . LEU A 1 264 ? -13.850 1.781 -22.170 1.00 61.53 264 LEU A N 1
ATOM 2004 C CA . LEU A 1 264 ? -14.519 0.922 -23.145 1.00 61.53 264 LEU A CA 1
ATOM 2005 C C . LEU A 1 264 ? -15.172 1.738 -24.259 1.00 61.53 264 LEU A C 1
ATOM 2007 O O . LEU A 1 264 ? -15.063 1.356 -25.420 1.00 61.53 264 LEU A O 1
ATOM 2011 N N . ALA A 1 265 ? -15.809 2.862 -23.924 1.00 62.97 265 ALA A N 1
ATOM 2012 C CA . ALA A 1 265 ? -16.375 3.765 -24.914 1.00 62.97 265 ALA A CA 1
ATOM 2013 C C . ALA A 1 265 ? -15.283 4.293 -25.844 1.00 62.97 265 ALA A C 1
ATOM 2015 O O . ALA A 1 265 ? -15.447 4.222 -27.057 1.00 62.97 265 ALA A O 1
ATOM 2016 N N . ILE A 1 266 ? -14.145 4.752 -25.318 1.00 59.62 266 ILE A N 1
ATOM 2017 C CA . ILE A 1 266 ? -13.107 5.272 -26.200 1.00 59.62 266 ILE A CA 1
ATOM 2018 C C . ILE A 1 266 ? -12.420 4.151 -26.981 1.00 59.62 266 ILE A C 1
ATOM 2020 O O . ILE A 1 266 ? -12.184 4.338 -28.159 1.00 59.62 266 ILE A O 1
ATOM 2024 N N . ILE A 1 267 ? -12.198 2.957 -26.425 1.00 58.50 267 ILE A N 1
ATOM 2025 C CA . ILE A 1 267 ? -11.723 1.801 -27.213 1.00 58.50 267 ILE A CA 1
ATOM 2026 C C . ILE A 1 267 ? -12.689 1.492 -28.367 1.00 58.50 267 ILE A C 1
ATOM 2028 O O . ILE A 1 267 ? -12.253 1.224 -29.483 1.00 58.50 267 ILE A O 1
ATOM 2032 N N . PHE A 1 268 ? -13.996 1.562 -28.113 1.00 61.81 268 PHE A N 1
ATOM 2033 C CA . PHE A 1 268 ? -15.031 1.298 -29.109 1.00 61.81 268 PHE A CA 1
ATOM 2034 C C . PHE A 1 268 ? -15.143 2.402 -30.174 1.00 61.81 268 PHE A C 1
ATOM 2036 O O . PHE A 1 268 ? -15.433 2.105 -31.328 1.00 61.81 268 PHE A O 1
ATOM 2043 N N . PHE A 1 269 ? -14.911 3.668 -29.810 1.00 59.19 269 PHE A N 1
ATOM 2044 C CA . PHE A 1 269 ? -15.013 4.817 -30.721 1.00 59.19 269 PHE A CA 1
ATOM 2045 C C . PHE A 1 269 ? -13.679 5.237 -31.364 1.00 59.19 269 PHE A C 1
ATOM 2047 O O . PHE A 1 269 ? -13.695 5.897 -32.398 1.00 59.19 269 PHE A O 1
ATOM 2054 N N . ALA A 1 270 ? -12.540 4.851 -30.787 1.00 54.59 270 ALA A N 1
ATOM 2055 C CA . ALA A 1 270 ? -11.184 5.148 -31.255 1.00 54.59 270 ALA A CA 1
ATOM 2056 C C . ALA A 1 270 ? -10.496 3.939 -31.908 1.00 54.59 270 ALA A C 1
ATOM 2058 O O . ALA A 1 270 ? -9.297 3.992 -32.183 1.00 54.59 270 ALA A O 1
ATOM 2059 N N . SER A 1 271 ? -11.231 2.849 -32.162 1.00 48.25 271 SER A N 1
ATOM 2060 C CA . SER A 1 271 ? -10.735 1.697 -32.914 1.00 48.25 271 SER A CA 1
ATOM 2061 C C . SER A 1 271 ? -10.424 2.109 -34.359 1.00 48.25 271 SER A C 1
ATOM 2063 O O . SER A 1 271 ? -11.276 2.010 -35.244 1.00 48.25 271 SER A O 1
ATOM 2065 N N . GLY A 1 272 ? -9.211 2.613 -34.584 1.00 53.38 272 GLY A N 1
ATOM 2066 C CA . GLY A 1 272 ? -8.731 3.010 -35.902 1.00 53.38 272 GLY A CA 1
ATOM 2067 C C . GLY A 1 272 ? -7.270 3.456 -35.966 1.00 53.38 272 GLY A C 1
ATOM 2068 O O . GLY A 1 272 ? -6.654 3.209 -36.996 1.00 53.38 272 GLY A O 1
ATOM 2069 N N . ASP A 1 273 ? -6.697 4.057 -34.913 1.00 57.91 273 ASP A N 1
ATOM 2070 C CA . ASP A 1 273 ? -5.319 4.577 -34.983 1.00 57.91 273 ASP A CA 1
ATOM 2071 C C . ASP A 1 273 ? -4.582 4.556 -33.628 1.00 57.91 273 ASP A C 1
ATOM 2073 O O . ASP A 1 273 ? -5.161 4.850 -32.579 1.00 57.91 273 ASP A O 1
ATOM 2077 N N . GLU A 1 274 ? -3.295 4.218 -33.645 1.00 54.97 274 GLU A N 1
ATOM 2078 C CA . GLU A 1 274 ? -2.438 3.961 -32.470 1.00 54.97 274 GLU A CA 1
ATOM 2079 C C . GLU A 1 274 ? -2.199 5.242 -31.636 1.00 54.97 274 GLU A C 1
ATOM 2081 O O . GLU A 1 274 ? -2.140 5.211 -30.402 1.00 54.97 274 GLU A O 1
ATOM 2086 N N . GLU A 1 275 ? -2.200 6.401 -32.304 1.00 56.56 275 GLU A N 1
ATOM 2087 C CA . GLU A 1 275 ? -2.131 7.745 -31.706 1.00 56.56 275 GLU A CA 1
ATOM 2088 C C . GLU A 1 275 ? -3.371 8.079 -30.853 1.00 56.56 275 GLU A C 1
ATOM 2090 O O . GLU A 1 275 ? -3.301 8.767 -29.824 1.00 56.56 275 GLU A O 1
ATOM 2095 N N . SER A 1 276 ? -4.523 7.522 -31.236 1.00 55.50 276 SER A N 1
ATOM 2096 C CA . SER A 1 276 ? -5.785 7.726 -30.525 1.00 55.50 276 SER A CA 1
ATOM 2097 C C . SER A 1 276 ? -5.776 7.014 -29.170 1.00 55.50 276 SER A C 1
ATOM 2099 O O . SER A 1 276 ? -6.344 7.518 -28.206 1.00 55.50 276 SER A O 1
ATOM 2101 N N . PHE A 1 277 ? -5.062 5.892 -29.045 1.00 52.94 277 PHE A N 1
ATOM 2102 C CA . PHE A 1 277 ? -4.984 5.115 -27.807 1.00 52.94 277 PHE A CA 1
ATOM 2103 C C . PHE A 1 277 ? -4.089 5.762 -26.735 1.00 52.94 277 PHE A C 1
ATOM 2105 O O . PHE A 1 277 ? -4.458 5.801 -25.562 1.00 52.94 277 PHE A O 1
ATOM 2112 N N . GLN A 1 278 ? -2.949 6.354 -27.108 1.00 53.53 278 GLN A N 1
ATOM 2113 C CA . GLN A 1 278 ? -2.118 7.113 -26.156 1.00 53.53 278 GLN A CA 1
ATOM 2114 C C . GLN A 1 278 ? -2.862 8.337 -25.610 1.00 53.53 278 GLN A C 1
ATOM 2116 O O . GLN A 1 278 ? -2.801 8.630 -24.414 1.00 53.53 278 GLN A O 1
ATOM 2121 N N . THR A 1 279 ? -3.636 9.006 -26.468 1.00 56.91 279 THR A N 1
ATOM 2122 C CA . THR A 1 279 ? -4.506 10.123 -26.082 1.00 56.91 279 THR A CA 1
ATOM 2123 C C . THR A 1 279 ? -5.568 9.676 -25.072 1.00 56.91 279 THR A C 1
ATOM 2125 O O . THR A 1 279 ? -5.849 10.394 -24.113 1.00 56.91 279 THR A O 1
ATOM 2128 N N . VAL A 1 280 ? -6.102 8.459 -25.209 1.00 53.81 280 VAL A N 1
ATOM 2129 C CA . VAL A 1 280 ? -7.045 7.857 -24.248 1.00 53.81 280 VAL A CA 1
ATOM 2130 C C . VAL A 1 280 ? -6.414 7.642 -22.890 1.00 53.81 280 VAL A C 1
ATOM 2132 O O . VAL A 1 280 ? -6.997 8.033 -21.881 1.00 53.81 280 VAL A O 1
ATOM 2135 N N . VAL A 1 281 ? -5.218 7.057 -22.855 1.00 55.97 281 VAL A N 1
ATOM 2136 C CA . VAL A 1 281 ? -4.496 6.828 -21.603 1.00 55.97 281 VAL A CA 1
ATOM 2137 C C . VAL A 1 281 ? -4.187 8.168 -20.936 1.00 55.97 281 VAL A C 1
ATOM 2139 O O . VAL A 1 281 ? -4.513 8.349 -19.767 1.00 55.97 281 VAL A O 1
ATOM 2142 N N . TYR A 1 282 ? -3.676 9.157 -21.670 1.00 57.16 282 TYR A N 1
ATOM 2143 C CA . TYR A 1 282 ? -3.447 10.501 -21.129 1.00 57.16 282 TYR A CA 1
ATOM 2144 C C . TYR A 1 282 ? -4.724 11.164 -20.603 1.00 57.16 282 TYR A C 1
ATOM 2146 O O . TYR A 1 282 ? -4.694 11.763 -19.530 1.00 57.16 282 TYR A O 1
ATOM 2154 N N . THR A 1 283 ? -5.848 11.028 -21.309 1.00 56.25 283 THR A N 1
ATOM 2155 C CA . THR A 1 283 ? -7.132 11.618 -20.902 1.00 56.25 283 THR A CA 1
ATOM 2156 C C . THR A 1 283 ? -7.684 10.926 -19.660 1.00 56.25 283 THR A C 1
ATOM 2158 O O . THR A 1 283 ? -8.055 11.602 -18.706 1.00 56.25 283 THR A O 1
ATOM 2161 N N . MET A 1 284 ? -7.637 9.590 -19.600 1.00 57.09 284 MET A N 1
ATOM 2162 C CA . MET A 1 284 ? -7.954 8.842 -18.381 1.00 57.09 284 MET A CA 1
ATOM 2163 C C . MET A 1 284 ? -7.089 9.317 -17.223 1.00 57.09 284 MET A C 1
ATOM 2165 O O . MET A 1 284 ? -7.597 9.557 -16.128 1.00 57.09 284 MET A O 1
ATOM 2169 N N . TYR A 1 285 ? -5.785 9.483 -17.463 1.00 56.41 285 TYR A N 1
ATOM 2170 C CA . TYR A 1 285 ? -4.885 9.860 -16.397 1.00 56.41 285 TYR A CA 1
ATOM 2171 C C . TYR A 1 285 ? -5.126 11.302 -15.904 1.00 56.41 285 TYR A C 1
ATOM 2173 O O . TYR A 1 285 ? -5.126 11.574 -14.699 1.00 56.41 285 TYR A O 1
ATOM 2181 N N . PHE A 1 286 ? -5.381 12.220 -16.835 1.00 58.56 286 PHE A N 1
ATOM 2182 C CA . PHE A 1 286 ? -5.715 13.616 -16.573 1.00 58.56 286 PHE A CA 1
ATOM 2183 C C . PHE A 1 286 ? -7.047 13.760 -15.833 1.00 58.56 286 PHE A C 1
ATOM 2185 O O . PHE A 1 286 ? -7.132 14.508 -14.861 1.00 58.56 286 PHE A O 1
ATOM 2192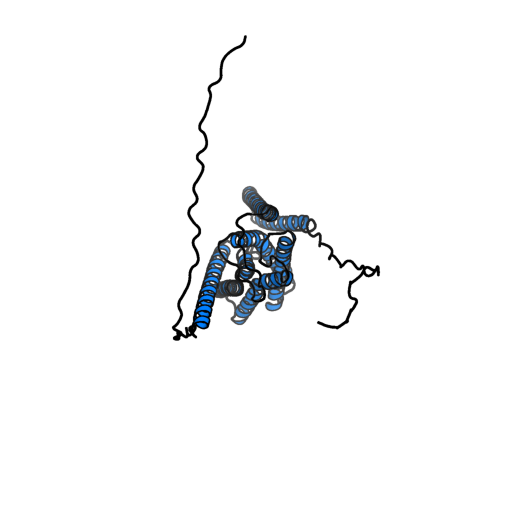 N N . GLU A 1 287 ? -8.076 13.014 -16.225 1.00 56.25 287 GLU A N 1
ATOM 2193 C CA . GLU A 1 287 ? -9.384 13.087 -15.577 1.00 56.25 287 GLU A CA 1
ATOM 2194 C C . GLU A 1 287 ? -9.378 12.487 -14.178 1.00 56.25 287 GLU A C 1
ATOM 2196 O O . GLU A 1 287 ? -9.975 13.056 -13.265 1.00 56.25 287 GLU A O 1
ATOM 2201 N N . VAL A 1 288 ? -8.641 11.397 -13.952 1.00 56.94 288 VAL A N 1
ATOM 2202 C CA . VAL A 1 288 ? -8.446 10.885 -12.591 1.00 56.94 288 VAL A CA 1
ATOM 2203 C C . VAL A 1 288 ? -7.707 11.914 -11.736 1.00 56.94 288 VAL A C 1
ATOM 2205 O O . VAL A 1 288 ? -8.080 12.119 -10.578 1.00 56.94 288 VAL A O 1
ATOM 2208 N N . ALA A 1 289 ? -6.706 12.611 -12.281 1.00 54.97 289 ALA A N 1
ATOM 2209 C CA . ALA A 1 289 ? -6.039 13.707 -11.581 1.00 54.97 289 ALA A CA 1
ATOM 2210 C C . ALA A 1 289 ? -7.000 14.877 -11.288 1.00 54.97 289 ALA A C 1
ATOM 2212 O O . ALA A 1 289 ? -6.988 15.402 -10.174 1.00 54.97 289 ALA A O 1
ATOM 2213 N N . LEU A 1 290 ? -7.880 15.234 -12.229 1.00 54.97 290 LEU A N 1
ATOM 2214 C CA . LEU A 1 290 ? -8.892 16.283 -12.075 1.00 54.97 290 LEU A CA 1
ATOM 2215 C C . LEU A 1 290 ? -9.933 15.919 -11.006 1.00 54.97 290 LEU A C 1
ATOM 2217 O O . LEU A 1 290 ? -10.196 16.714 -10.107 1.00 54.97 290 LEU A O 1
ATOM 2221 N N . LEU A 1 291 ? -10.481 14.703 -11.051 1.00 53.50 291 LEU A N 1
ATOM 2222 C CA . LEU A 1 291 ? -11.399 14.181 -10.037 1.00 53.50 291 LEU A CA 1
ATOM 2223 C C . LEU A 1 291 ? -10.715 14.117 -8.668 1.00 53.50 291 LEU A C 1
ATOM 2225 O O . LEU A 1 291 ? -11.302 14.491 -7.658 1.00 53.50 291 LEU A O 1
ATOM 2229 N N . THR A 1 292 ? -9.446 13.724 -8.614 1.00 50.62 292 THR A N 1
ATOM 2230 C CA . THR A 1 292 ? -8.692 13.734 -7.356 1.00 50.62 292 THR A CA 1
ATOM 2231 C C . THR A 1 292 ? -8.539 15.164 -6.823 1.00 50.62 292 THR A C 1
ATOM 2233 O O . THR A 1 292 ? -8.816 15.400 -5.650 1.00 50.62 292 THR A O 1
ATOM 2236 N N . LEU A 1 293 ? -8.182 16.135 -7.670 1.00 53.25 293 LEU A N 1
ATOM 2237 C CA . LEU A 1 293 ? -7.989 17.545 -7.302 1.00 53.25 293 LEU A CA 1
ATOM 2238 C C . LEU A 1 293 ? -9.281 18.277 -6.922 1.00 53.25 293 LEU A C 1
ATOM 2240 O O . LEU A 1 293 ? -9.254 19.104 -6.016 1.00 53.25 293 LEU A O 1
ATOM 2244 N N . LEU A 1 294 ? -10.405 17.989 -7.577 1.00 55.25 294 LEU A N 1
ATOM 2245 C CA . LEU A 1 294 ? -11.693 18.625 -7.279 1.00 55.25 294 LEU A CA 1
ATOM 2246 C C . LEU A 1 294 ? -12.252 18.194 -5.916 1.00 55.25 294 LEU A C 1
ATOM 2248 O O . LEU A 1 294 ? -12.937 18.974 -5.256 1.00 55.25 294 LEU A O 1
ATOM 2252 N N . PHE A 1 295 ? -11.932 16.977 -5.469 1.00 48.34 295 PHE A N 1
ATOM 2253 C CA . PHE A 1 295 ? -12.475 16.410 -4.233 1.00 48.34 295 PHE A CA 1
ATOM 2254 C C . PHE A 1 295 ? -11.472 16.370 -3.062 1.00 48.34 295 PHE A C 1
ATOM 2256 O O . PHE A 1 295 ? -11.892 16.215 -1.914 1.00 48.34 295 PHE A O 1
ATOM 2263 N N . PHE A 1 296 ? -10.169 16.588 -3.291 1.00 43.62 296 PHE A N 1
ATOM 2264 C CA . PHE A 1 296 ? -9.175 16.715 -2.210 1.00 43.62 296 PHE A CA 1
ATOM 2265 C C . PHE A 1 296 ? -9.394 17.922 -1.263 1.00 43.62 296 PHE A C 1
ATOM 2267 O O . PHE A 1 296 ? -9.181 17.764 -0.057 1.00 43.62 296 PHE A O 1
ATOM 2274 N N . PRO A 1 297 ? -9.850 19.113 -1.716 1.00 43.03 297 PRO A N 1
ATOM 2275 C CA . PRO A 1 297 ? -10.034 20.258 -0.830 1.00 43.03 297 PRO A CA 1
ATOM 2276 C C . PRO A 1 297 ? -11.382 20.266 -0.094 1.00 43.03 297 PRO A C 1
ATOM 2278 O O . PRO A 1 297 ? -11.546 21.041 0.846 1.00 43.03 297 PRO A O 1
ATOM 2281 N N . THR A 1 298 ? -12.352 19.416 -0.448 1.00 43.69 298 THR A N 1
ATOM 2282 C CA . THR A 1 298 ? -13.715 19.516 0.116 1.00 43.69 298 THR A CA 1
ATOM 2283 C C . THR A 1 298 ? -13.915 18.768 1.438 1.00 43.69 298 THR A C 1
ATOM 2285 O O . THR A 1 298 ? -14.926 18.987 2.109 1.00 43.69 298 THR A O 1
ATOM 2288 N N . HIS A 1 299 ? -12.952 17.948 1.880 1.00 45.06 299 HIS A N 1
ATOM 2289 C CA . HIS A 1 299 ? -13.090 17.154 3.113 1.00 45.06 299 HIS A CA 1
ATOM 2290 C C . HIS A 1 299 ? -11.967 17.304 4.146 1.00 45.06 299 HIS A C 1
ATOM 2292 O O . HIS A 1 299 ? -12.088 16.763 5.248 1.00 45.06 299 HIS A O 1
ATOM 2298 N N . VAL A 1 300 ? -10.936 18.113 3.885 1.00 39.03 300 VAL A N 1
ATOM 2299 C CA . VAL A 1 300 ? -9.950 18.482 4.912 1.00 39.03 300 VAL A CA 1
ATOM 2300 C C . VAL A 1 300 ? -10.426 19.733 5.654 1.00 39.03 300 VAL A C 1
ATOM 2302 O O . VAL A 1 300 ? -9.841 20.806 5.565 1.00 39.03 300 VAL A O 1
ATOM 2305 N N . ARG A 1 301 ? -11.484 19.598 6.462 1.00 37.41 301 ARG A N 1
ATOM 2306 C CA . ARG A 1 301 ? -11.520 20.393 7.695 1.00 37.41 301 ARG A CA 1
ATOM 2307 C C . ARG A 1 301 ? -10.638 19.657 8.680 1.00 37.41 301 ARG A C 1
ATOM 2309 O O . ARG A 1 301 ? -11.082 18.698 9.304 1.00 37.41 301 ARG A O 1
ATOM 2316 N N . VAL A 1 302 ? -9.383 20.088 8.790 1.00 37.53 302 VAL A N 1
ATOM 2317 C CA . VAL A 1 302 ? -8.582 19.805 9.983 1.00 37.53 302 VAL A CA 1
ATOM 2318 C C . VAL A 1 302 ? -9.445 20.260 11.161 1.00 37.53 302 VAL A C 1
ATOM 2320 O O . VAL A 1 302 ? -9.759 21.452 11.229 1.00 37.53 302 VAL A O 1
ATOM 2323 N N . PRO A 1 303 ? -9.922 19.370 12.050 1.00 38.38 303 PRO A N 1
ATOM 2324 C CA . PRO A 1 303 ? -10.528 19.853 13.271 1.00 38.38 303 PRO A CA 1
ATOM 2325 C C . PRO A 1 303 ? -9.430 20.621 13.997 1.00 38.38 303 PRO A C 1
ATOM 2327 O O . PRO A 1 303 ? -8.368 20.067 14.290 1.00 38.38 303 PRO A O 1
ATOM 2330 N N . ALA A 1 304 ? -9.668 21.913 14.221 1.00 37.03 304 ALA A N 1
ATOM 2331 C CA . ALA A 1 304 ? -8.859 22.696 15.130 1.00 37.03 304 ALA A CA 1
ATOM 2332 C C . ALA A 1 304 ? -8.693 21.877 16.415 1.00 37.03 304 ALA A C 1
ATOM 2334 O O . ALA A 1 304 ? -9.674 21.374 16.969 1.00 37.03 304 ALA A O 1
ATOM 2335 N N . PHE A 1 305 ? -7.445 21.693 16.844 1.00 38.97 305 PHE A N 1
ATOM 2336 C CA . PHE A 1 305 ? -7.139 21.198 18.178 1.00 38.97 305 PHE A CA 1
ATOM 2337 C C . PHE A 1 305 ? -8.052 21.924 19.179 1.00 38.97 305 PHE A C 1
ATOM 2339 O O . PHE A 1 305 ? -8.005 23.156 19.221 1.00 38.97 305 PHE A O 1
ATOM 2346 N N . PRO A 1 306 ? -8.852 21.229 20.009 1.00 40.59 306 PRO A N 1
ATOM 2347 C CA . PRO A 1 306 ? -9.407 21.861 21.185 1.00 40.59 306 PRO A CA 1
ATOM 2348 C C . PRO A 1 306 ? -8.233 22.051 22.144 1.00 40.59 306 PRO A C 1
ATOM 2350 O O . PRO A 1 306 ? -7.861 21.156 22.905 1.00 40.59 306 PRO A O 1
ATOM 2353 N N . GLY A 1 307 ? -7.595 23.215 22.034 1.00 34.69 307 GLY A N 1
ATOM 2354 C CA . GLY A 1 307 ? -6.833 23.789 23.125 1.00 34.69 307 GLY A CA 1
ATOM 2355 C C . GLY A 1 307 ? -7.731 23.824 24.356 1.00 34.69 307 GLY A C 1
ATOM 2356 O O . GLY A 1 307 ? -8.908 24.174 24.279 1.00 34.69 307 GLY A O 1
ATOM 2357 N N . ALA A 1 308 ? -7.169 23.366 25.465 1.00 37.28 308 ALA A N 1
ATOM 2358 C CA . ALA A 1 308 ? -7.791 23.318 26.772 1.00 37.28 308 ALA A CA 1
ATOM 2359 C C . ALA A 1 308 ? -8.537 24.621 27.129 1.00 37.28 308 ALA A C 1
ATOM 2361 O O . ALA A 1 308 ? -8.043 25.706 26.812 1.00 37.28 308 ALA A O 1
ATOM 2362 N N . PRO A 1 309 ? -9.659 24.557 27.866 1.00 38.16 309 PRO A N 1
ATOM 2363 C CA . PRO A 1 309 ? -10.154 25.737 28.547 1.00 38.16 309 PRO A CA 1
ATOM 2364 C C . PRO A 1 309 ? -9.186 26.095 29.682 1.00 38.16 309 PRO A C 1
ATOM 2366 O O . PRO A 1 309 ? -9.116 25.435 30.719 1.00 38.16 309 PRO A O 1
ATOM 2369 N N . LEU A 1 310 ? -8.429 27.168 29.461 1.00 39.69 310 LEU A N 1
ATOM 2370 C CA . LEU A 1 310 ? -7.868 28.003 30.514 1.00 39.69 310 LEU A CA 1
ATOM 2371 C C . LEU A 1 310 ? -9.037 28.684 31.234 1.00 39.69 310 LEU A C 1
ATOM 2373 O O . LEU A 1 310 ? -9.527 29.714 30.794 1.00 39.69 310 LEU A O 1
ATOM 2377 N N . HIS A 1 311 ? -9.481 28.101 32.343 1.00 35.84 311 HIS A N 1
ATOM 2378 C CA . HIS A 1 311 ? -10.066 28.864 33.440 1.00 35.84 311 HIS A CA 1
ATOM 2379 C C . HIS A 1 311 ? -9.698 28.199 34.765 1.00 35.84 311 HIS A C 1
ATOM 2381 O O . HIS A 1 311 ? -10.236 27.170 35.160 1.00 35.84 311 HIS A O 1
ATOM 2387 N N . ALA A 1 312 ? -8.760 28.832 35.453 1.00 34.59 312 ALA A N 1
ATOM 2388 C CA . ALA A 1 312 ? -8.664 28.843 36.902 1.00 34.59 312 ALA A CA 1
ATOM 2389 C C . ALA A 1 312 ? -8.452 30.311 37.310 1.00 34.59 312 ALA A C 1
ATOM 2391 O O . ALA A 1 312 ? -7.957 31.081 36.482 1.00 34.59 312 ALA A O 1
ATOM 2392 N N . PRO A 1 313 ? -8.692 30.715 38.563 1.00 43.47 313 PRO A N 1
ATOM 2393 C CA . PRO A 1 313 ? -9.491 30.099 39.621 1.00 43.47 313 PRO A CA 1
ATOM 2394 C C . PRO A 1 313 ? -10.658 31.023 40.028 1.00 43.47 313 PRO A C 1
ATOM 2396 O O . PRO A 1 313 ? -10.623 32.217 39.752 1.00 43.47 313 PRO A O 1
ATOM 2399 N N . ASP A 1 314 ? -11.630 30.521 40.791 1.00 33.59 314 ASP A N 1
ATOM 2400 C CA . ASP A 1 314 ? -12.231 31.405 41.788 1.00 33.59 314 ASP A CA 1
ATOM 2401 C C . ASP A 1 314 ? -12.436 30.699 43.122 1.00 33.59 314 ASP A C 1
ATOM 2403 O O . ASP A 1 314 ? -12.929 29.572 43.219 1.00 33.59 314 ASP A O 1
ATOM 2407 N N . ARG A 1 315 ? -11.937 31.372 44.155 1.00 37.44 315 ARG A N 1
ATOM 2408 C CA . ARG A 1 315 ? -12.000 30.973 45.553 1.00 37.44 315 ARG A CA 1
ATOM 2409 C C . ARG A 1 315 ? -13.392 31.337 46.054 1.00 37.44 315 ARG A C 1
ATOM 2411 O O . ARG A 1 315 ? -13.700 32.510 46.208 1.00 37.44 315 ARG A O 1
ATOM 2418 N N . GLY A 1 316 ? -14.199 30.341 46.386 1.00 31.67 316 GLY A N 1
ATOM 2419 C CA . GLY A 1 316 ? -15.503 30.553 47.006 1.00 31.67 316 GLY A CA 1
ATOM 2420 C C . GLY A 1 316 ? -15.828 29.409 47.946 1.00 31.67 316 GLY A C 1
ATOM 2421 O O . GLY A 1 316 ? -16.173 28.319 47.514 1.00 31.67 316 GLY A O 1
ATOM 2422 N N . ALA A 1 317 ? -15.635 29.665 49.232 1.00 34.72 317 ALA A N 1
ATOM 2423 C CA . ALA A 1 317 ? -15.884 28.794 50.369 1.00 34.72 317 ALA A CA 1
ATOM 2424 C C . ALA A 1 317 ? -17.166 27.937 50.294 1.00 34.72 317 ALA A C 1
ATOM 2426 O O . ALA A 1 317 ? -18.252 28.468 50.091 1.00 34.72 317 ALA A O 1
ATOM 2427 N N . CYS A 1 318 ? -17.056 26.650 50.647 1.00 34.88 318 CYS A N 1
ATOM 2428 C CA . CYS A 1 318 ? -17.912 26.066 51.686 1.00 34.88 318 CYS A CA 1
ATOM 2429 C C . CYS A 1 318 ? -17.412 24.688 52.159 1.00 34.88 318 CYS A C 1
ATOM 2431 O O . CYS A 1 318 ? -17.594 23.667 51.509 1.00 34.88 318 CYS A O 1
ATOM 2433 N N . LEU A 1 319 ? -16.790 24.728 53.341 1.00 36.16 319 LEU A N 1
ATOM 2434 C CA . LEU A 1 319 ? -17.016 23.840 54.487 1.00 36.16 319 LEU A CA 1
ATOM 2435 C C . LEU A 1 319 ? -16.784 22.324 54.318 1.00 36.16 319 LEU A C 1
ATOM 2437 O O . LEU A 1 319 ? -17.684 21.539 54.038 1.00 36.16 319 LEU A O 1
ATOM 2441 N N . ARG A 1 320 ? -15.573 21.911 54.720 1.00 34.31 320 ARG A N 1
ATOM 2442 C CA . ARG A 1 320 ? -15.367 20.676 55.496 1.00 34.31 320 ARG A CA 1
ATOM 2443 C C . ARG A 1 320 ? -16.079 20.798 56.852 1.00 34.31 320 ARG A C 1
ATOM 2445 O O . ARG A 1 320 ? -15.928 21.841 57.488 1.00 34.31 320 ARG A O 1
ATOM 2452 N N . PRO A 1 321 ? -16.677 19.729 57.393 1.00 36.03 321 PRO A N 1
ATOM 2453 C CA . PRO A 1 321 ? -16.806 19.573 58.828 1.00 36.03 321 PRO A CA 1
ATOM 2454 C C . PRO A 1 321 ? -15.628 18.737 59.343 1.00 36.03 321 PRO A C 1
ATOM 2456 O O . PRO A 1 321 ? -15.534 17.537 59.103 1.00 36.03 321 PRO A O 1
ATOM 2459 N N . ALA A 1 322 ? -14.718 19.387 60.060 1.00 38.91 322 ALA A N 1
ATOM 2460 C CA . ALA A 1 322 ? -13.861 18.735 61.038 1.00 38.91 322 ALA A CA 1
ATOM 2461 C C . ALA A 1 322 ? -13.660 19.721 62.187 1.00 38.91 322 ALA A C 1
ATOM 2463 O O . ALA A 1 322 ? -13.001 20.739 62.006 1.00 38.91 322 ALA A O 1
ATOM 2464 N N . ASN A 1 323 ? -14.316 19.446 63.312 1.00 34.75 323 ASN A N 1
ATOM 2465 C CA . ASN A 1 323 ? -13.990 19.880 64.672 1.00 34.75 323 ASN A CA 1
ATOM 2466 C C . ASN A 1 323 ? -15.084 19.316 65.595 1.00 34.75 323 ASN A C 1
ATOM 2468 O O . ASN A 1 323 ? -16.236 19.250 65.186 1.00 34.75 323 ASN A O 1
ATOM 2472 N N . ILE A 1 324 ? -14.880 18.928 66.847 1.00 39.72 324 ILE A N 1
ATOM 2473 C CA . ILE A 1 324 ? -13.721 18.710 67.718 1.00 39.72 324 ILE A CA 1
ATOM 2474 C C . ILE A 1 324 ? -14.314 17.993 68.950 1.00 39.72 324 ILE A C 1
ATOM 2476 O O . ILE A 1 324 ? -15.494 18.146 69.259 1.00 39.72 324 ILE A O 1
ATOM 2480 N N . HIS A 1 325 ? -13.473 17.220 69.633 1.00 37.00 325 HIS A N 1
ATOM 2481 C CA . HIS A 1 325 ? -13.606 16.669 70.984 1.00 37.00 325 HIS A CA 1
ATOM 2482 C C . HIS A 1 325 ? -14.739 17.155 71.911 1.00 37.00 325 HIS A C 1
ATOM 2484 O O . HIS A 1 325 ? -14.873 18.341 72.208 1.00 37.00 325 HIS A O 1
ATOM 2490 N N . ARG A 1 326 ? -15.343 16.181 72.608 1.00 37.56 326 ARG A N 1
ATOM 2491 C CA . ARG A 1 326 ? -15.618 16.311 74.046 1.00 37.56 326 ARG A CA 1
ATOM 2492 C C . ARG A 1 326 ? -15.171 15.052 74.786 1.00 37.56 326 ARG A C 1
ATOM 2494 O O . ARG A 1 326 ? -15.788 13.998 74.692 1.00 37.56 326 ARG A O 1
ATOM 2501 N N . THR A 1 327 ? -14.066 15.181 75.505 1.00 42.09 327 THR A N 1
ATOM 2502 C CA . THR A 1 327 ? -13.706 14.347 76.648 1.00 42.09 327 THR A CA 1
ATOM 2503 C C . THR A 1 327 ? -14.587 14.736 77.836 1.00 42.09 327 THR A C 1
ATOM 2505 O O . THR A 1 327 ? -14.729 15.916 78.141 1.00 42.09 327 THR A O 1
ATOM 2508 N N . HIS A 1 328 ? -15.163 13.750 78.520 1.00 43.25 328 HIS A N 1
ATOM 2509 C CA . HIS A 1 328 ? -15.418 13.796 79.961 1.00 43.25 328 HIS A CA 1
ATOM 2510 C C . HIS A 1 328 ? -15.638 12.367 80.458 1.00 43.25 328 HIS A C 1
ATOM 2512 O O . HIS A 1 328 ? -16.592 11.702 80.065 1.00 43.25 328 HIS A O 1
ATOM 2518 N N . GLY A 1 329 ? -14.739 11.895 81.320 1.00 33.34 329 GLY A N 1
ATOM 2519 C CA . GLY A 1 329 ? -15.015 10.757 82.185 1.00 33.34 329 GLY A CA 1
ATOM 2520 C C . GLY A 1 329 ? -15.892 11.180 83.363 1.00 33.34 329 GLY A C 1
ATOM 2521 O O . GLY A 1 329 ? -15.798 12.322 83.811 1.00 33.34 329 GLY A O 1
ATOM 2522 N N . ASN A 1 330 ? -16.728 10.270 83.864 1.00 38.88 330 ASN A N 1
ATOM 2523 C CA . ASN A 1 330 ? -16.676 9.762 85.242 1.00 38.88 330 ASN A CA 1
ATOM 2524 C C . ASN A 1 330 ? -17.866 8.832 85.540 1.00 38.88 330 ASN A C 1
ATOM 2526 O O . ASN A 1 330 ? -19.006 9.188 85.266 1.00 38.88 330 ASN A O 1
ATOM 2530 N N . ARG A 1 331 ? -17.548 7.738 86.247 1.00 41.34 331 ARG A N 1
ATOM 2531 C CA . ARG A 1 331 ? -18.356 7.022 87.255 1.00 41.34 331 ARG A CA 1
ATOM 2532 C C . ARG A 1 331 ? -19.728 6.472 86.835 1.00 41.34 331 ARG A C 1
ATOM 2534 O O . ARG A 1 331 ? -20.716 7.201 86.826 1.00 41.34 331 ARG A O 1
ATOM 2541 N N . ARG A 1 332 ? -19.827 5.145 86.767 1.00 45.81 332 ARG A N 1
ATOM 2542 C CA . ARG A 1 332 ? -20.257 4.289 87.890 1.00 45.81 332 ARG A CA 1
ATOM 2543 C C . ARG A 1 332 ? -19.728 2.877 87.692 1.00 45.81 332 ARG A C 1
ATOM 2545 O O . ARG A 1 332 ? -19.527 2.509 86.517 1.00 45.81 332 ARG A O 1
#